Protein AF-A0A5B0P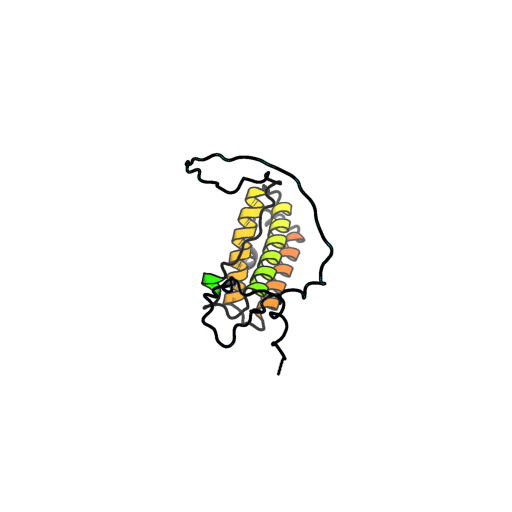151-F1 (afdb_monomer)

Radius of gyration: 30.29 Å; Cα contacts (8 Å, |Δi|>4): 126; chains: 1; bounding box: 80×36×83 Å

Secondary structure (DSSP, 8-state):
----TTSSTTSB-TTEETTEE----TT-SSB-PPPPPPPPPPP------------------------PPP------PPP---HHHHTTT-SS-HHHHHHHHHHHHHHHHHHHHHTT--HHHHHHHHHHHHHHHHHHHHHHS-TTTHHHHHHHHHHHHHHHHH---GGGTT--S-HHHHHHHHHHHHS---

Solvent-accessible surface area (backbone atoms only — not comparable to full-atom values): 12318 Å² total; per-residue (Å²): 137,81,89,78,88,63,81,38,64,82,40,69,32,91,48,52,47,85,97,59,60,76,60,88,56,94,78,54,72,39,27,77,81,73,83,73,83,77,83,81,82,85,88,86,84,89,83,89,83,82,89,79,86,90,81,90,85,89,86,82,91,77,91,79,78,87,77,87,73,83,85,66,82,80,66,81,73,66,70,78,76,62,62,87,79,40,73,85,75,53,78,57,61,66,72,61,50,43,57,51,36,39,53,38,22,55,54,36,30,55,39,29,52,73,50,71,45,55,70,69,59,17,45,53,49,13,42,54,29,23,52,50,47,48,52,49,32,56,71,76,43,46,64,89,46,27,66,58,48,48,51,52,49,49,52,51,51,53,50,55,61,66,54,85,50,77,94,52,55,82,68,81,73,36,73,67,60,50,53,52,53,55,49,62,74,67,54,74,87,125

Mean predicted aligned error: 18.53 Å

pLDDT: mean 73.6, std 20.16, range [30.95, 97.25]

Foldseek 3Di:
DDPPQPPAAPAADPQQDPPDGPDPDPDDSHHNDDPPPDDDDDDDDDDDDDDDDDDDDDDDDDDDDDDDDDDDPPPLDADADDCVVDVPPFQADRVLLRVLLVLQLVLQLLLVVLLVDDSVVSSVLSNVQSVVQSVVLRVVDHRVCSVVSSVVQSVLSVVNSVPPPVVCSPPGHGSVVVVVVVVVVVDDPD

Structure (mmCIF, N/CA/C/O backbone):
data_AF-A0A5B0P151-F1
#
_entry.id   AF-A0A5B0P151-F1
#
loop_
_atom_site.group_PDB
_atom_site.id
_atom_site.type_symbol
_atom_site.label_atom_id
_atom_site.label_alt_id
_atom_site.label_comp_id
_atom_site.label_asym_id
_atom_site.label_entity_id
_atom_site.label_seq_id
_atom_site.pdbx_PDB_ins_code
_atom_site.Cartn_x
_atom_site.Cartn_y
_atom_site.Cartn_z
_atom_site.occupancy
_atom_site.B_iso_or_equiv
_atom_site.auth_seq_id
_atom_site.auth_comp_id
_atom_site.auth_asym_id
_atom_site.auth_atom_id
_atom_site.pdbx_PDB_model_num
ATOM 1 N N . MET A 1 1 ? 6.550 -12.008 -32.823 1.00 45.12 1 MET A N 1
ATOM 2 C CA . MET A 1 1 ? 5.574 -11.210 -33.596 1.00 45.12 1 MET A CA 1
ATOM 3 C C . MET A 1 1 ? 4.183 -11.683 -33.198 1.00 45.12 1 MET A C 1
ATOM 5 O O . MET A 1 1 ? 3.858 -12.828 -33.471 1.00 45.12 1 MET A O 1
ATOM 9 N N . PHE A 1 2 ? 3.416 -10.878 -32.458 1.00 46.53 2 PHE A N 1
ATOM 10 C CA . PHE A 1 2 ? 2.054 -11.243 -32.046 1.00 46.53 2 PHE A CA 1
ATOM 11 C C . PHE A 1 2 ? 1.060 -10.816 -33.139 1.00 46.53 2 PHE A C 1
ATOM 13 O O . PHE A 1 2 ? 1.086 -9.649 -33.527 1.00 46.53 2 PHE A O 1
ATOM 20 N N . PRO A 1 3 ? 0.189 -11.704 -33.647 1.00 49.66 3 PRO A N 1
ATOM 21 C CA . PRO A 1 3 ? -0.815 -11.336 -34.639 1.00 49.66 3 PRO A CA 1
ATOM 22 C C . PRO A 1 3 ? -1.979 -10.603 -33.949 1.00 49.66 3 PRO A C 1
ATOM 24 O O . PRO A 1 3 ? -2.912 -11.220 -33.447 1.00 49.66 3 PRO A O 1
ATOM 27 N N . THR A 1 4 ? -1.933 -9.271 -33.900 1.00 58.78 4 THR A N 1
ATOM 28 C CA . THR A 1 4 ? -2.932 -8.406 -33.232 1.00 58.78 4 THR A CA 1
ATOM 29 C C . THR A 1 4 ? -4.179 -8.086 -34.068 1.00 58.78 4 THR A C 1
ATOM 31 O O . THR A 1 4 ? -5.044 -7.336 -33.628 1.00 58.78 4 THR A O 1
ATOM 34 N N . LEU A 1 5 ? -4.3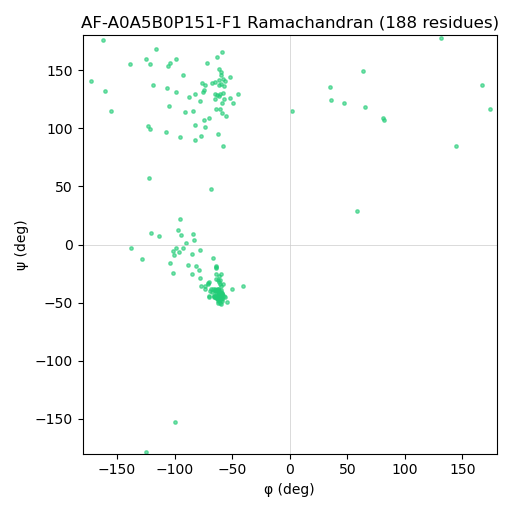34 -8.648 -35.265 1.00 57.94 5 LEU A N 1
ATOM 35 C CA . LEU A 1 5 ? -5.199 -8.044 -36.290 1.00 57.94 5 LEU A CA 1
ATOM 36 C C . LEU A 1 5 ? -6.638 -8.577 -36.381 1.00 57.94 5 LEU A C 1
ATOM 38 O O . LEU A 1 5 ? -7.253 -8.457 -37.438 1.00 57.94 5 LEU A O 1
ATOM 42 N N . LYS A 1 6 ? -7.204 -9.192 -35.331 1.00 58.59 6 LYS A N 1
ATOM 43 C CA . LYS A 1 6 ? -8.596 -9.699 -35.413 1.00 58.59 6 LYS A CA 1
ATOM 44 C C . LYS A 1 6 ? -9.493 -9.467 -34.198 1.00 58.59 6 LYS A C 1
ATOM 46 O O . LYS A 1 6 ? -10.676 -9.786 -34.283 1.00 58.59 6 LYS A O 1
ATOM 51 N N . LEU A 1 7 ? -8.996 -8.889 -33.100 1.00 64.56 7 LEU A N 1
ATOM 52 C CA . LEU A 1 7 ? -9.831 -8.683 -31.906 1.00 64.56 7 LEU A CA 1
ATOM 53 C C . LEU A 1 7 ? -10.904 -7.594 -32.119 1.00 64.56 7 LEU A C 1
ATOM 55 O O . LEU A 1 7 ? -12.009 -7.705 -31.599 1.00 64.56 7 LEU A O 1
ATOM 59 N N . PHE A 1 8 ? -10.600 -6.576 -32.929 1.00 61.06 8 PHE A N 1
ATOM 60 C CA . PHE A 1 8 ? -11.443 -5.387 -33.101 1.00 61.06 8 PHE A CA 1
ATOM 61 C C . PHE A 1 8 ? -12.343 -5.420 -34.352 1.00 61.06 8 PHE A C 1
ATOM 63 O O . PHE A 1 8 ? -13.228 -4.580 -34.490 1.00 61.06 8 PHE A O 1
ATOM 70 N N . ASN A 1 9 ? -12.239 -6.459 -35.192 1.00 63.56 9 ASN A N 1
ATOM 71 C CA . ASN A 1 9 ? -13.086 -6.637 -36.386 1.00 63.56 9 ASN A CA 1
ATOM 72 C C . ASN A 1 9 ? -14.568 -6.905 -36.060 1.00 63.56 9 ASN A C 1
ATOM 74 O O . ASN A 1 9 ? -15.409 -6.897 -36.953 1.00 63.56 9 ASN A O 1
ATOM 78 N N . ARG A 1 10 ? -14.905 -7.180 -34.794 1.00 63.62 10 ARG A N 1
ATOM 79 C CA . ARG A 1 10 ? -16.294 -7.355 -34.335 1.00 63.62 10 ARG A CA 1
ATOM 80 C C . ARG A 1 10 ? -16.899 -6.092 -33.725 1.00 63.62 10 ARG A C 1
ATOM 82 O O . ARG A 1 10 ? -18.079 -6.097 -33.393 1.00 63.62 10 ARG A O 1
ATOM 89 N N . ILE A 1 11 ? -16.106 -5.038 -33.553 1.00 74.00 11 ILE A N 1
ATOM 90 C CA . ILE A 1 11 ? -16.553 -3.787 -32.950 1.00 74.00 11 ILE A CA 1
ATOM 91 C C . ILE A 1 11 ? -16.704 -2.771 -34.077 1.00 74.00 11 ILE A C 1
ATOM 93 O O . ILE A 1 11 ? -15.741 -2.480 -34.786 1.00 74.00 11 ILE A O 1
ATOM 97 N N . ASN A 1 12 ? -17.921 -2.261 -34.264 1.00 76.69 12 ASN A N 1
ATOM 98 C CA . ASN A 1 12 ? -18.193 -1.228 -35.259 1.00 76.69 12 ASN A CA 1
ATOM 99 C C . ASN A 1 12 ? -17.461 0.059 -34.888 1.00 76.69 12 ASN A C 1
ATOM 101 O O . ASN A 1 12 ? -17.410 0.437 -33.716 1.00 76.69 12 ASN A O 1
ATOM 105 N N . CYS A 1 13 ? -16.912 0.736 -35.891 1.00 79.62 13 CYS A N 1
ATOM 106 C CA . CYS A 1 13 ? -16.295 2.034 -35.678 1.00 79.62 13 CYS A CA 1
ATOM 107 C C . CYS A 1 13 ? -17.346 3.047 -35.195 1.00 79.62 13 CYS A C 1
ATOM 109 O O . CYS A 1 13 ? -18.378 3.193 -35.856 1.00 79.62 13 CYS A O 1
ATOM 111 N N . PRO A 1 14 ? -17.102 3.768 -34.085 1.00 77.06 14 PRO A N 1
ATOM 112 C CA . PRO A 1 14 ? -18.046 4.758 -33.561 1.00 77.06 14 PRO A CA 1
ATOM 113 C C . PRO A 1 14 ? -18.311 5.907 -34.547 1.00 77.06 14 PRO A C 1
ATOM 115 O O . PRO A 1 14 ? -19.403 6.477 -34.546 1.00 77.06 14 PRO A O 1
ATOM 118 N N . ASP A 1 15 ? -17.340 6.187 -35.420 1.00 77.88 15 ASP A N 1
ATOM 119 C CA . ASP A 1 15 ? -17.394 7.249 -36.428 1.00 77.88 15 ASP A CA 1
ATOM 120 C C . ASP A 1 15 ? -17.934 6.763 -37.786 1.00 77.88 15 ASP A C 1
ATOM 122 O O . ASP A 1 15 ? -18.106 7.552 -38.715 1.00 77.88 15 ASP A O 1
ATOM 126 N N . ASN A 1 16 ? -18.22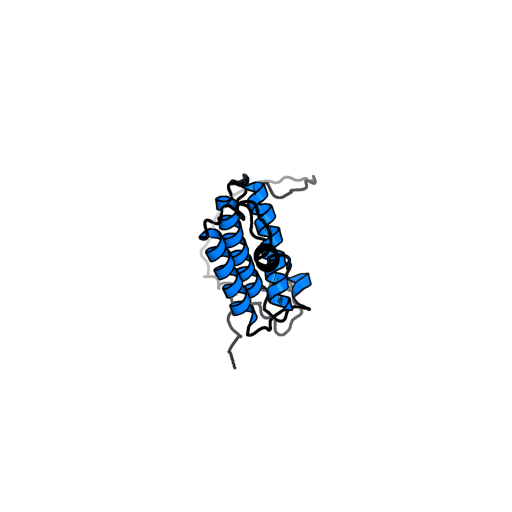4 5.465 -37.924 1.00 77.56 16 ASN A N 1
ATOM 127 C CA . ASN A 1 16 ? -18.862 4.921 -39.117 1.00 77.56 16 ASN A CA 1
ATOM 128 C C . ASN A 1 16 ? -20.377 4.822 -38.907 1.00 77.56 16 ASN A C 1
ATOM 130 O O . ASN A 1 16 ? -20.879 3.812 -38.409 1.00 77.56 16 ASN A O 1
ATOM 134 N N . ARG A 1 17 ? -21.115 5.869 -39.299 1.00 71.44 17 ARG A N 1
ATOM 135 C CA . ARG A 1 17 ? -22.585 5.859 -39.364 1.00 71.44 17 ARG A CA 1
ATOM 136 C C . ARG A 1 17 ? -23.050 5.819 -40.824 1.00 71.44 17 ARG A C 1
ATOM 138 O O . ARG A 1 17 ? -23.140 6.865 -41.461 1.00 71.44 17 ARG A O 1
ATOM 145 N N . PRO A 1 18 ? -23.378 4.642 -41.383 1.00 67.94 18 PRO A N 1
ATOM 146 C CA . PRO A 1 18 ? -23.883 4.557 -42.750 1.00 67.94 18 PRO A CA 1
ATOM 147 C C . PRO A 1 18 ? -25.129 5.443 -42.932 1.00 67.94 18 PRO A C 1
ATOM 149 O O . PRO A 1 18 ? -25.970 5.474 -42.031 1.00 67.94 18 PRO A O 1
ATOM 152 N N . PRO A 1 19 ? -25.291 6.146 -44.069 1.00 60.09 19 PRO A N 1
ATOM 153 C CA . PRO A 1 19 ? -24.514 6.056 -45.311 1.00 60.09 19 PRO A CA 1
ATOM 154 C C . PRO A 1 19 ? -23.288 6.988 -45.391 1.00 60.09 19 PRO A C 1
ATOM 156 O O . PRO A 1 19 ? -22.608 6.985 -46.412 1.00 60.09 19 PRO A O 1
ATOM 159 N N . GLN A 1 20 ? -22.996 7.782 -44.355 1.00 62.53 20 GLN A N 1
ATOM 160 C CA . GLN A 1 20 ? -21.893 8.749 -44.349 1.00 62.53 20 GLN A CA 1
ATOM 161 C C . GLN A 1 20 ? -20.952 8.477 -43.171 1.00 62.53 20 GLN A C 1
ATOM 163 O O . GLN A 1 20 ? -21.234 8.831 -42.029 1.00 62.53 20 GLN A O 1
ATOM 168 N N . SER A 1 21 ? -19.816 7.840 -43.452 1.00 74.19 21 SER A N 1
ATOM 169 C CA . SER A 1 21 ? -18.754 7.666 -42.459 1.00 74.19 21 SER A CA 1
ATOM 170 C C . SER A 1 21 ? -17.994 8.978 -42.267 1.00 74.19 21 SER A C 1
ATOM 172 O O . SER A 1 21 ? -17.568 9.588 -43.246 1.00 74.19 21 SER A O 1
ATOM 174 N N . THR A 1 22 ? -17.787 9.396 -41.017 1.00 80.25 22 THR A N 1
ATOM 175 C CA . THR A 1 22 ? -16.866 10.490 -40.658 1.00 80.25 22 THR A CA 1
ATOM 176 C C . THR A 1 22 ? -15.480 9.958 -40.286 1.00 80.25 22 THR A C 1
ATOM 178 O O . THR A 1 22 ? -14.636 10.700 -39.785 1.00 80.25 22 THR A O 1
ATOM 181 N N . CYS A 1 23 ? -15.231 8.661 -40.495 1.00 79.62 23 CYS A N 1
ATOM 182 C CA . CYS A 1 23 ? -13.941 8.046 -40.231 1.00 79.62 23 CYS A CA 1
ATOM 183 C C . CYS A 1 23 ? -12.989 8.248 -41.420 1.00 79.62 23 CYS A C 1
ATOM 185 O O . CYS A 1 23 ? -13.198 7.680 -42.488 1.00 79.62 23 CYS A O 1
ATOM 187 N N . PHE A 1 24 ? -11.908 9.004 -41.210 1.00 78.81 24 PHE A N 1
ATOM 188 C CA . PHE A 1 24 ? -10.878 9.292 -42.223 1.00 78.81 24 PHE A CA 1
ATOM 189 C C . PHE A 1 24 ? -9.642 8.378 -42.126 1.00 78.81 24 PHE A C 1
ATOM 191 O O . PHE A 1 24 ? -8.594 8.683 -42.687 1.00 78.81 24 PHE A O 1
ATOM 198 N N . ARG A 1 25 ? -9.711 7.285 -41.353 1.00 78.19 25 ARG A N 1
ATOM 199 C CA . ARG A 1 25 ? -8.575 6.371 -41.155 1.00 78.19 25 ARG A CA 1
ATOM 200 C C . ARG A 1 25 ? -8.592 5.243 -42.185 1.00 78.19 25 ARG A C 1
ATOM 202 O O . ARG A 1 25 ? -9.433 4.353 -42.083 1.00 78.19 25 ARG A O 1
ATOM 209 N N . ASP A 1 26 ? -7.596 5.224 -43.071 1.00 67.69 26 ASP A N 1
ATOM 210 C CA . ASP A 1 26 ? -7.433 4.198 -44.118 1.00 67.69 26 ASP A CA 1
ATOM 211 C C . ASP A 1 26 ? -7.265 2.770 -43.562 1.00 67.69 26 ASP A C 1
ATOM 213 O O . ASP A 1 26 ? -7.711 1.804 -44.169 1.00 67.69 26 ASP A O 1
ATOM 217 N N . ASN A 1 27 ? -6.675 2.635 -42.367 1.00 70.62 27 ASN A N 1
ATOM 218 C CA . ASN A 1 27 ? -6.515 1.369 -41.637 1.00 70.62 27 ASN A CA 1
ATOM 219 C C . ASN A 1 27 ? -7.168 1.455 -40.253 1.00 70.62 27 ASN A C 1
ATOM 221 O O . ASN A 1 27 ? -6.510 1.318 -39.217 1.00 70.62 27 ASN A O 1
ATOM 225 N N . CYS A 1 28 ? -8.463 1.770 -40.217 1.00 74.06 28 CYS A N 1
ATOM 226 C CA . CYS A 1 28 ? -9.205 1.800 -38.963 1.00 74.06 28 CYS A CA 1
ATOM 227 C C . CYS A 1 28 ? -9.142 0.430 -38.266 1.00 74.06 28 CYS A C 1
ATOM 229 O O . CYS A 1 28 ? -9.421 -0.603 -38.865 1.00 74.06 28 CYS A O 1
ATOM 231 N N . LEU A 1 29 ? -8.790 0.433 -36.977 1.00 78.44 29 LEU A N 1
ATOM 232 C CA . LEU A 1 29 ? -8.779 -0.770 -36.135 1.00 78.44 29 LEU A CA 1
ATOM 233 C C . LEU A 1 29 ? -10.183 -1.366 -35.944 1.00 78.44 29 LEU A C 1
ATOM 235 O O . LEU A 1 29 ? -10.298 -2.517 -35.538 1.00 78.44 29 LEU A O 1
ATOM 239 N N . PHE A 1 30 ? -11.233 -0.585 -36.203 1.00 76.12 30 PHE A N 1
ATOM 240 C CA . PHE A 1 30 ? -12.627 -0.965 -36.019 1.00 76.12 30 PHE A CA 1
ATOM 241 C C . PHE A 1 30 ? -13.304 -1.293 -37.347 1.00 76.12 30 PHE A C 1
ATOM 243 O O . PHE A 1 30 ? -12.903 -0.820 -38.409 1.00 76.12 30 PHE A O 1
ATOM 250 N N . ASN A 1 31 ? -14.367 -2.090 -37.276 1.00 74.44 31 ASN A N 1
ATOM 251 C CA . ASN A 1 31 ? -15.046 -2.578 -38.462 1.00 74.44 31 ASN A CA 1
ATOM 252 C C . ASN A 1 31 ? -15.884 -1.488 -39.151 1.00 74.44 31 ASN A C 1
ATOM 254 O O . ASN A 1 31 ? -16.620 -0.745 -38.491 1.00 74.44 31 ASN A O 1
ATOM 258 N N . HIS A 1 32 ? -15.809 -1.448 -40.484 1.00 74.50 32 HIS A N 1
ATOM 259 C CA . HIS A 1 32 ? -16.598 -0.568 -41.346 1.00 74.50 32 HIS A CA 1
ATOM 260 C C . HIS A 1 32 ? -17.606 -1.303 -42.251 1.00 74.50 32 HIS A C 1
ATOM 262 O O . HIS A 1 32 ? -18.234 -0.664 -43.093 1.00 74.50 32 HIS A O 1
ATOM 268 N N . SER A 1 33 ? -17.793 -2.620 -42.095 1.00 66.19 33 SER A N 1
ATOM 269 C CA . SER A 1 33 ? -18.719 -3.394 -42.934 1.00 66.19 33 SER A CA 1
ATOM 270 C C . SER A 1 33 ? -20.159 -2.876 -42.842 1.00 66.19 33 SER A C 1
ATOM 272 O O . SER A 1 33 ? -20.762 -2.887 -41.769 1.00 66.19 33 SER A O 1
ATOM 274 N N . GLN A 1 34 ? -20.744 -2.480 -43.975 1.00 60.88 34 GLN A N 1
ATOM 275 C CA . GLN A 1 34 ? -22.199 -2.400 -44.086 1.00 60.88 34 GLN A CA 1
ATOM 276 C C . GLN A 1 34 ? -22.781 -3.823 -44.033 1.00 60.88 34 GLN A C 1
ATOM 278 O O . GLN A 1 34 ? -22.221 -4.726 -44.657 1.00 60.88 34 GLN A O 1
ATOM 283 N N . PRO A 1 35 ? -23.898 -4.059 -43.324 1.00 52.25 35 PRO A N 1
ATOM 284 C CA . PRO A 1 35 ? -24.692 -5.253 -43.565 1.00 52.25 35 PRO A CA 1
ATOM 285 C C . PRO A 1 35 ? -25.243 -5.168 -44.992 1.00 52.25 35 PRO A C 1
ATOM 287 O O . PRO A 1 35 ? -25.981 -4.237 -45.317 1.00 52.25 35 PRO A O 1
ATOM 290 N N . GLU A 1 36 ? -24.847 -6.104 -45.853 1.00 47.88 36 GLU A N 1
ATOM 291 C CA . GLU A 1 36 ? -25.350 -6.158 -47.223 1.00 47.88 36 GLU A CA 1
ATOM 292 C C . GLU A 1 36 ? -26.883 -6.289 -47.238 1.00 47.88 36 GLU A C 1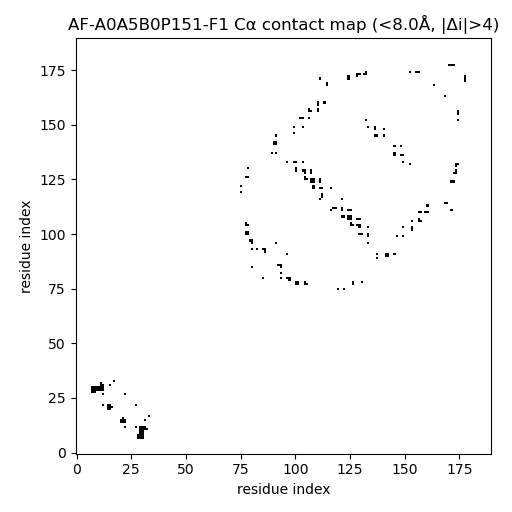
ATOM 294 O O . GLU A 1 36 ? -27.456 -6.984 -46.386 1.00 47.88 36 GLU A O 1
ATOM 299 N N . PRO A 1 37 ? -27.575 -5.634 -48.188 1.00 47.19 37 PRO A N 1
ATOM 300 C CA . PRO A 1 37 ? -29.006 -5.809 -48.353 1.00 47.19 37 PRO A CA 1
ATOM 301 C C . PRO A 1 37 ? -29.297 -7.276 -48.682 1.00 47.19 37 PRO A C 1
ATOM 303 O O . PRO A 1 37 ? -28.874 -7.818 -49.701 1.00 47.19 37 PRO A O 1
ATOM 306 N N . LYS A 1 38 ? -30.021 -7.923 -47.769 1.00 45.50 38 LYS A N 1
ATOM 307 C CA . LYS A 1 38 ? -30.513 -9.295 -47.890 1.00 45.50 38 LYS A CA 1
ATOM 308 C C . LYS A 1 38 ? -31.261 -9.453 -49.228 1.00 45.50 38 LYS A C 1
ATOM 310 O O . LYS A 1 38 ? -32.184 -8.674 -49.465 1.00 45.50 38 LYS A O 1
ATOM 315 N N . PRO A 1 39 ? -30.916 -10.430 -50.087 1.00 40.72 39 PRO A N 1
ATOM 316 C CA . PRO A 1 39 ? -31.609 -10.617 -51.355 1.00 40.72 39 PRO A CA 1
ATOM 317 C C . PRO A 1 39 ? -33.066 -11.023 -51.107 1.00 40.72 39 PRO A C 1
ATOM 319 O O . PRO A 1 39 ? -33.358 -11.981 -50.387 1.00 40.72 39 PRO A O 1
ATOM 322 N N . GLU A 1 40 ? -33.974 -10.246 -51.690 1.00 56.62 40 GLU A N 1
ATOM 323 C CA . GLU A 1 40 ? -35.419 -10.457 -51.675 1.00 56.62 40 GLU A CA 1
ATOM 324 C C . GLU A 1 40 ? -35.810 -11.792 -52.339 1.00 56.62 40 GLU A C 1
ATOM 326 O O . GLU A 1 40 ? -35.340 -12.099 -53.440 1.00 56.62 40 GLU A O 1
ATOM 331 N N . PRO A 1 41 ? -36.744 -12.564 -51.756 1.00 41.59 41 PRO A N 1
ATOM 332 C CA . PRO A 1 41 ? -37.513 -13.547 -52.502 1.00 41.59 41 PRO A CA 1
ATOM 333 C C . PRO A 1 41 ? -38.697 -12.876 -53.228 1.00 41.59 41 PRO A C 1
ATOM 335 O O . PRO A 1 41 ? -39.484 -12.136 -52.642 1.00 41.59 41 PRO A O 1
ATOM 338 N N . LYS A 1 42 ? -38.803 -13.172 -54.529 1.00 38.94 42 LYS A N 1
ATOM 339 C CA . LYS A 1 42 ? -39.833 -12.745 -55.501 1.00 38.94 42 LYS A CA 1
ATOM 340 C C . LYS A 1 42 ? -41.289 -13.144 -55.121 1.00 38.94 42 LYS A C 1
ATOM 342 O O . LYS A 1 42 ? -41.490 -13.981 -54.245 1.00 38.94 42 LYS A O 1
ATOM 347 N N . PRO A 1 43 ? -42.315 -12.557 -55.784 1.00 47.47 43 PRO A N 1
ATOM 348 C CA . PRO A 1 43 ? -43.518 -12.010 -55.147 1.00 47.47 43 PRO A CA 1
ATOM 349 C C . PRO A 1 43 ? -44.751 -12.930 -55.175 1.00 47.47 43 PRO A C 1
ATOM 351 O O . PRO A 1 43 ? -44.894 -13.776 -56.057 1.00 47.47 43 PRO A O 1
ATOM 354 N N . LYS A 1 44 ? -45.712 -12.667 -54.274 1.00 34.88 44 LYS A N 1
ATOM 355 C CA . LYS A 1 44 ? -47.130 -13.055 -54.412 1.00 34.88 44 LYS A CA 1
ATOM 356 C C . LYS A 1 44 ? -48.071 -11.926 -53.940 1.00 34.88 44 LYS A C 1
ATOM 358 O O . LYS A 1 44 ? -47.633 -11.060 -53.187 1.00 34.88 44 LYS A O 1
ATOM 363 N N . PRO A 1 45 ? -49.320 -11.877 -54.444 1.00 39.94 45 PRO A N 1
ATOM 364 C CA . PRO A 1 45 ? -50.024 -10.622 -54.699 1.00 39.94 45 PRO A CA 1
ATOM 365 C C . PRO A 1 45 ? -51.146 -10.280 -53.698 1.00 39.94 45 PRO A C 1
ATOM 367 O O . PRO A 1 45 ? -51.819 -11.171 -53.199 1.00 39.94 45 PRO A O 1
ATOM 370 N N . ARG A 1 46 ? -51.400 -8.961 -53.581 1.00 37.25 46 ARG A N 1
ATOM 371 C CA . ARG A 1 46 ? -52.692 -8.274 -53.328 1.00 37.25 46 ARG A CA 1
ATOM 372 C C . ARG A 1 46 ? -53.393 -8.508 -51.970 1.00 37.25 46 ARG A C 1
ATOM 374 O O . ARG A 1 46 ? -53.892 -9.585 -51.707 1.00 37.25 46 ARG A O 1
ATOM 381 N N . GLU A 1 47 ? -53.586 -7.442 -51.185 1.00 35.22 47 GLU A N 1
ATOM 382 C CA . GLU A 1 47 ? -54.869 -6.719 -51.021 1.00 35.22 47 GLU A CA 1
ATOM 383 C C . GLU A 1 47 ? -54.866 -5.747 -49.814 1.00 35.22 47 GLU A C 1
ATOM 385 O O . GLU A 1 47 ? -54.383 -6.063 -48.738 1.00 35.22 47 GLU A O 1
ATOM 390 N N . LYS A 1 48 ? -55.426 -4.552 -50.075 1.00 32.28 48 LYS A N 1
ATOM 391 C CA . LYS A 1 48 ? -56.259 -3.647 -49.247 1.00 32.28 48 LYS A CA 1
ATOM 392 C C . LYS A 1 48 ? -56.040 -3.506 -47.727 1.00 32.28 48 LYS A C 1
ATOM 394 O O . LYS A 1 48 ? -56.138 -4.461 -46.972 1.00 32.28 48 LYS A O 1
ATOM 399 N N . GLY A 1 49 ? -56.059 -2.241 -47.287 1.00 30.95 49 GLY A N 1
ATOM 400 C CA . GLY A 1 49 ? -56.533 -1.838 -45.951 1.00 30.95 49 GLY A CA 1
ATOM 401 C C . GLY A 1 49 ? -55.743 -0.664 -45.356 1.00 30.95 49 GLY A C 1
ATOM 402 O O . GLY A 1 49 ? -54.697 -0.888 -44.775 1.00 30.95 49 GLY A O 1
ATOM 403 N N . THR A 1 50 ? -56.056 0.601 -45.659 1.00 32.16 50 THR A N 1
ATOM 404 C CA . THR A 1 50 ? -56.968 1.490 -44.894 1.00 32.16 50 THR A CA 1
ATOM 405 C C . THR A 1 50 ? -56.328 2.169 -43.664 1.00 32.16 50 THR A C 1
ATOM 407 O O . THR A 1 50 ? -56.187 1.535 -42.632 1.00 32.16 50 THR A O 1
ATOM 410 N N . GLN A 1 51 ? -56.115 3.497 -43.791 1.00 37.56 51 GLN A N 1
ATOM 411 C CA . GLN A 1 51 ? -56.195 4.576 -42.765 1.00 37.56 51 GLN A CA 1
ATOM 412 C C . GLN A 1 51 ? -55.184 4.519 -41.580 1.00 37.56 51 GLN A C 1
ATOM 414 O O . GLN A 1 51 ? -54.762 3.460 -41.165 1.00 37.56 51 GLN A O 1
ATOM 419 N N . LYS A 1 52 ? -54.712 5.605 -40.944 1.00 33.22 52 LYS A N 1
ATOM 420 C CA . LYS A 1 52 ? -55.351 6.885 -40.598 1.00 33.22 52 LYS A CA 1
ATOM 421 C C . LYS A 1 52 ? -54.298 7.877 -40.027 1.00 33.22 52 LYS A C 1
ATOM 423 O O . LYS A 1 52 ? -53.436 7.458 -39.272 1.00 33.22 52 LYS A O 1
ATOM 428 N N . GLN A 1 53 ? -54.427 9.158 -40.410 1.00 36.69 53 GLN A N 1
ATOM 429 C CA . GLN A 1 53 ? -54.200 10.449 -39.695 1.00 36.69 53 GLN A CA 1
ATOM 430 C C . GLN A 1 53 ? -53.039 10.589 -38.668 1.00 36.69 53 GLN A C 1
ATOM 432 O O . GLN A 1 53 ? -52.950 9.807 -37.738 1.00 36.69 53 GLN A O 1
ATOM 437 N N . LYS A 1 54 ? -52.081 11.536 -38.751 1.00 38.06 54 LYS A N 1
ATOM 438 C CA . LYS A 1 54 ? -52.080 13.026 -38.874 1.00 38.06 54 LYS A CA 1
ATOM 439 C C . LYS A 1 54 ? -52.265 13.779 -37.536 1.00 38.06 54 LYS A C 1
ATOM 441 O O . LYS A 1 54 ? -53.395 13.882 -37.087 1.00 38.06 54 LYS A O 1
ATOM 446 N N . GLN A 1 55 ? -51.186 14.402 -37.023 1.00 37.59 55 GLN A N 1
ATOM 447 C CA . GLN A 1 55 ? -51.081 15.707 -36.296 1.00 37.59 55 GLN A CA 1
ATOM 448 C C . GLN A 1 55 ? -49.612 15.861 -35.797 1.00 37.59 55 GLN A C 1
ATOM 450 O O . GLN A 1 55 ? -49.106 14.919 -35.206 1.00 37.59 55 GLN A O 1
ATOM 455 N N . ARG A 1 56 ? -48.754 16.834 -36.187 1.00 39.78 56 ARG A N 1
ATOM 456 C CA . ARG A 1 56 ? -48.682 18.313 -35.954 1.00 39.78 56 ARG A CA 1
ATOM 457 C C . ARG A 1 56 ? -48.893 18.655 -34.461 1.00 39.78 56 ARG A C 1
ATOM 459 O O . ARG A 1 56 ? -49.953 18.306 -33.973 1.00 39.78 56 ARG A O 1
ATOM 466 N N . VAL A 1 57 ? -48.033 19.321 -33.668 1.00 37.84 57 VAL A N 1
ATOM 467 C CA . VAL A 1 57 ? -46.954 20.346 -33.811 1.00 37.84 57 VAL A CA 1
ATOM 468 C C . VAL A 1 57 ? -46.062 20.320 -32.503 1.00 37.84 57 VAL A C 1
ATOM 470 O O . VAL A 1 57 ? -46.404 19.555 -31.606 1.00 37.84 57 VAL A O 1
ATOM 473 N N . PRO A 1 58 ? -44.947 21.092 -32.364 1.00 53.56 58 PRO A N 1
ATOM 474 C CA . PRO A 1 58 ? -43.887 21.003 -31.317 1.00 53.56 58 PRO A CA 1
ATOM 475 C C . PRO A 1 58 ? -44.088 22.065 -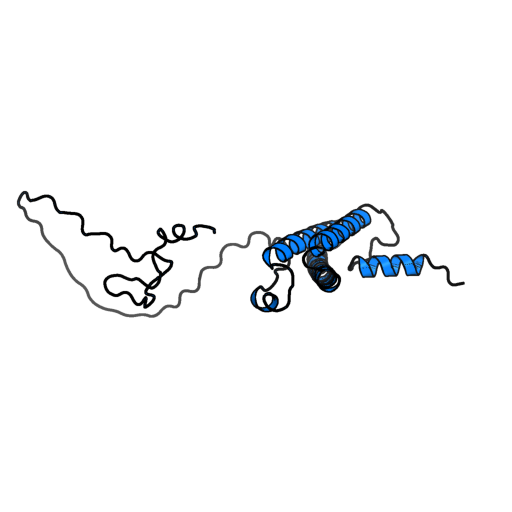30.190 1.00 53.56 58 PRO A C 1
ATOM 477 O O . PRO A 1 58 ? -45.203 22.576 -30.110 1.00 53.56 58 PRO A O 1
ATOM 480 N N . PRO A 1 59 ? -43.079 22.582 -29.432 1.00 56.78 59 PRO A N 1
ATOM 481 C CA . PRO A 1 59 ? -41.791 22.084 -28.886 1.00 56.78 59 PRO A CA 1
ATOM 482 C C . PRO A 1 59 ? -41.701 22.257 -27.339 1.00 56.78 59 PRO A C 1
ATOM 484 O O . PRO A 1 59 ? -42.331 23.159 -26.796 1.00 56.78 59 PRO A O 1
ATOM 487 N N . THR A 1 60 ? -40.845 21.533 -26.599 1.00 32.47 60 THR A N 1
ATOM 488 C CA . THR A 1 60 ? -40.309 22.062 -25.315 1.00 32.47 60 THR A CA 1
ATOM 489 C C . THR A 1 60 ? -39.036 21.344 -24.868 1.00 32.47 60 THR A C 1
ATOM 491 O O . THR A 1 60 ? -38.958 20.119 -24.872 1.00 32.47 60 THR A O 1
ATOM 494 N N . ALA A 1 61 ? -38.032 22.134 -24.489 1.00 47.53 61 ALA A N 1
ATOM 495 C CA . ALA A 1 61 ? -36.800 21.696 -23.852 1.00 47.53 61 ALA A CA 1
ATOM 496 C C . ALA A 1 61 ? -37.080 21.017 -22.506 1.00 47.53 61 ALA A C 1
ATOM 498 O O . ALA A 1 61 ? -37.906 21.510 -21.746 1.00 47.53 61 ALA A O 1
ATOM 499 N N . THR A 1 62 ? -36.349 19.953 -22.168 1.00 38.00 62 THR A N 1
ATOM 500 C CA . THR A 1 62 ? -36.103 19.557 -20.772 1.00 38.00 62 THR A CA 1
ATOM 501 C C . THR A 1 62 ? -34.815 18.741 -20.691 1.00 38.00 62 THR A C 1
ATOM 503 O O . THR A 1 62 ? -34.692 17.648 -21.240 1.00 38.00 62 THR A O 1
ATOM 506 N N . SER A 1 63 ? -33.849 19.343 -20.000 1.00 47.53 63 SER A N 1
ATOM 507 C CA . SER A 1 63 ? -32.653 18.731 -19.431 1.00 47.53 63 SER A CA 1
ATOM 508 C C . SER A 1 63 ? -32.993 17.419 -18.721 1.00 47.53 63 SER A C 1
ATOM 510 O O . SER A 1 63 ? -33.902 17.383 -17.897 1.00 47.53 63 SER A O 1
ATOM 512 N N . SER A 1 64 ? -32.268 16.344 -19.022 1.00 39.97 64 SER A N 1
ATOM 513 C CA . SER A 1 64 ? -32.339 15.094 -18.262 1.00 39.97 64 SER A CA 1
ATOM 514 C C . SER A 1 64 ? -30.950 14.763 -17.732 1.00 39.97 64 SER A C 1
ATOM 516 O O . SER A 1 64 ? -30.094 14.253 -18.453 1.00 39.97 64 SER A O 1
ATOM 518 N N . GLN A 1 65 ? -30.736 15.093 -16.458 1.00 52.53 65 GLN A N 1
ATOM 519 C CA . GLN A 1 65 ? -29.683 14.511 -15.629 1.00 52.53 65 GLN A CA 1
ATOM 520 C C . GLN A 1 65 ? -29.877 12.987 -15.525 1.00 52.53 65 GLN A C 1
ATOM 522 O O . GLN A 1 65 ? -31.021 12.521 -15.469 1.00 52.53 65 GLN A O 1
ATOM 527 N N . PRO A 1 66 ? -28.803 12.192 -15.399 1.00 47.84 66 PRO A N 1
ATOM 528 C CA . PRO A 1 66 ? -28.926 10.801 -14.998 1.00 47.84 66 PRO A CA 1
ATOM 529 C C . PRO A 1 66 ? -29.229 10.703 -13.497 1.00 47.84 66 PRO A C 1
ATOM 531 O O . PRO A 1 66 ? -28.394 10.985 -12.642 1.00 47.84 66 PRO A O 1
ATOM 534 N N . LYS A 1 67 ? -30.484 10.338 -13.234 1.00 43.53 67 LYS A N 1
ATOM 535 C CA . LYS A 1 67 ? -31.022 9.491 -12.161 1.00 43.53 67 LYS A CA 1
ATOM 536 C C . LYS A 1 67 ? -29.997 8.956 -11.142 1.00 43.53 67 LYS A C 1
ATOM 538 O O . LYS A 1 67 ? -29.166 8.115 -11.471 1.00 43.53 67 LYS A O 1
ATOM 543 N N . ALA A 1 68 ? -30.143 9.404 -9.895 1.00 47.31 68 ALA A N 1
ATOM 544 C CA . ALA A 1 68 ? -29.507 8.816 -8.722 1.00 47.31 68 ALA A CA 1
ATOM 545 C C . ALA A 1 68 ? -30.036 7.391 -8.480 1.00 47.31 68 ALA A C 1
ATOM 547 O O . ALA A 1 68 ? -31.249 7.162 -8.460 1.00 47.31 68 ALA A O 1
ATOM 548 N N . GLU A 1 69 ? -29.110 6.453 -8.312 1.00 53.97 69 GLU A N 1
ATOM 549 C CA . GLU A 1 69 ? -29.363 5.070 -7.911 1.00 53.97 69 GLU A CA 1
ATOM 550 C C . GLU A 1 69 ? -29.247 4.958 -6.373 1.00 53.97 69 GLU A C 1
ATOM 552 O O . GLU A 1 69 ? -28.464 5.706 -5.779 1.00 53.97 69 GLU A O 1
ATOM 557 N N . PRO A 1 70 ? -30.041 4.100 -5.701 1.00 50.59 70 PRO A N 1
ATOM 558 C CA . PRO A 1 70 ? -30.086 4.024 -4.242 1.00 50.59 70 PRO A CA 1
ATOM 559 C C . PRO A 1 70 ? -28.730 3.664 -3.630 1.00 50.59 70 PRO A C 1
ATOM 561 O O . PRO A 1 70 ? -28.095 2.687 -4.015 1.00 50.59 70 PRO A O 1
ATOM 564 N N . SER A 1 71 ? -28.314 4.457 -2.646 1.00 46.41 71 SER A N 1
ATOM 565 C CA . SER A 1 71 ? -27.091 4.293 -1.865 1.00 46.41 71 SER A CA 1
ATOM 566 C C . SER A 1 71 ? -27.100 2.980 -1.077 1.00 46.41 71 SER A C 1
ATOM 568 O O . SER A 1 71 ? -27.632 2.905 0.031 1.00 46.41 71 SER A O 1
ATOM 570 N N . GLU A 1 72 ? -26.484 1.953 -1.662 1.00 51.84 72 GLU A N 1
ATOM 571 C CA . GLU A 1 72 ? -25.876 0.831 -0.943 1.00 51.84 72 GLU A CA 1
ATOM 572 C C . GLU A 1 72 ? -24.917 1.400 0.128 1.00 51.84 72 GLU A C 1
ATOM 574 O O . GLU A 1 72 ? -24.309 2.449 -0.124 1.00 51.84 72 GLU A O 1
ATOM 579 N N . PRO A 1 73 ? -24.791 0.787 1.327 1.00 47.88 73 PRO A N 1
ATOM 580 C CA . PRO A 1 73 ? -23.930 1.309 2.384 1.00 47.88 73 PRO A CA 1
ATOM 581 C C . PRO A 1 73 ? -22.555 1.612 1.803 1.00 47.88 73 PRO A C 1
ATOM 583 O O . PRO A 1 73 ? -21.944 0.723 1.207 1.00 47.88 73 PRO A O 1
ATOM 586 N N . LEU A 1 74 ? -22.126 2.873 1.916 1.00 51.59 74 LEU A N 1
ATOM 587 C CA . LEU A 1 74 ? -20.860 3.386 1.402 1.00 51.59 74 LEU A CA 1
ATOM 588 C C . LEU A 1 74 ? -19.722 2.574 2.019 1.00 51.59 74 LEU A C 1
ATOM 590 O O . LEU A 1 74 ? -19.149 2.957 3.034 1.00 51.59 74 LEU A O 1
ATOM 594 N N . LYS A 1 75 ? -19.403 1.425 1.418 1.00 59.12 75 LYS A N 1
ATOM 595 C CA . LYS A 1 75 ? -18.193 0.686 1.740 1.00 59.12 75 LYS A CA 1
ATOM 596 C C . LYS A 1 75 ? -17.054 1.664 1.498 1.00 59.12 75 LYS A C 1
ATOM 598 O O . LYS A 1 75 ? -16.988 2.224 0.396 1.00 59.12 75 LYS A O 1
ATOM 603 N N . PRO A 1 76 ? -16.192 1.905 2.492 1.00 63.22 76 PRO A N 1
ATOM 604 C CA . PRO A 1 76 ? -15.104 2.841 2.323 1.00 63.22 76 PRO A CA 1
ATOM 605 C C . PRO A 1 76 ? -14.243 2.365 1.148 1.00 63.22 76 PRO A C 1
ATOM 607 O O . PRO A 1 76 ? -13.700 1.259 1.147 1.00 63.22 76 PRO A O 1
ATOM 610 N N . GLN A 1 77 ? -14.243 3.156 0.072 1.00 70.38 77 GLN A N 1
ATOM 611 C CA . GLN A 1 77 ? -13.594 2.758 -1.169 1.00 70.38 77 GLN A CA 1
ATOM 612 C C . GLN A 1 77 ? -12.077 2.916 -1.034 1.00 70.38 77 GLN A C 1
ATOM 614 O O . GLN A 1 77 ? -11.608 3.928 -0.499 1.00 70.38 77 GLN A O 1
ATOM 619 N N . PRO A 1 78 ? -11.298 1.956 -1.557 1.00 74.38 78 PRO A N 1
ATOM 620 C CA . PRO A 1 78 ? -9.853 2.070 -1.585 1.00 74.38 78 PRO A CA 1
ATOM 621 C C . PRO A 1 78 ? -9.414 3.285 -2.418 1.00 74.38 78 PRO A C 1
ATOM 623 O O . PRO A 1 78 ? -10.094 3.672 -3.378 1.00 74.38 78 PRO A O 1
ATOM 626 N N . PRO A 1 79 ? -8.259 3.888 -2.091 1.00 80.69 79 PRO A N 1
ATOM 627 C CA . PRO A 1 79 ? -7.710 4.979 -2.878 1.00 80.69 79 PRO A CA 1
ATOM 628 C C . PRO A 1 79 ? -7.436 4.543 -4.322 1.00 80.69 79 PRO A C 1
ATOM 630 O O . PRO A 1 79 ? -6.913 3.456 -4.584 1.00 80.69 79 PRO A O 1
ATOM 633 N N . ARG A 1 80 ? -7.771 5.422 -5.273 1.00 85.06 80 ARG A N 1
ATOM 634 C CA . ARG A 1 80 ? -7.483 5.228 -6.698 1.00 85.06 80 ARG A CA 1
ATOM 635 C C . ARG A 1 80 ? -6.357 6.131 -7.167 1.00 85.06 80 ARG A C 1
ATOM 637 O O . ARG A 1 80 ? -6.346 7.329 -6.891 1.00 85.06 80 ARG A O 1
ATOM 644 N N . ILE A 1 81 ? -5.441 5.549 -7.926 1.00 81.44 81 ILE A N 1
ATOM 645 C CA . ILE A 1 81 ? -4.355 6.262 -8.587 1.00 81.44 81 ILE A CA 1
ATOM 646 C C . ILE A 1 81 ? -4.919 6.947 -9.834 1.00 81.44 81 ILE A C 1
ATOM 648 O O . ILE A 1 81 ? -5.468 6.293 -10.722 1.00 81.44 81 ILE A O 1
ATOM 652 N N . ASP A 1 82 ? -4.756 8.266 -9.924 1.00 76.69 82 ASP A N 1
ATOM 653 C CA . ASP A 1 82 ? -5.080 9.013 -11.139 1.00 76.69 82 ASP A CA 1
ATOM 654 C C . ASP A 1 82 ? -4.068 8.661 -12.242 1.00 76.69 82 ASP A C 1
ATOM 656 O O . ASP A 1 82 ? -2.888 9.029 -12.190 1.00 76.69 82 ASP A O 1
ATOM 660 N N . ILE A 1 83 ? -4.536 7.916 -13.244 1.00 68.19 83 ILE A N 1
ATOM 661 C CA . ILE A 1 83 ? -3.726 7.413 -14.361 1.00 68.19 83 ILE A CA 1
ATOM 662 C C . ILE A 1 83 ? -3.118 8.578 -15.157 1.00 68.19 83 ILE A C 1
ATOM 664 O O . ILE A 1 83 ? -1.973 8.482 -15.603 1.00 68.19 83 ILE A O 1
ATOM 668 N N . SER A 1 84 ? -3.838 9.699 -15.262 1.00 60.22 84 SER A N 1
ATOM 669 C CA . SER A 1 84 ? -3.455 10.871 -16.061 1.00 60.22 84 SER A CA 1
ATOM 670 C C . SER A 1 84 ? -2.183 11.532 -15.529 1.00 60.22 84 SER A C 1
ATOM 672 O O . SER A 1 84 ? -1.313 11.924 -16.300 1.00 60.22 84 SER A O 1
ATOM 674 N N . LYS A 1 85 ? -2.038 11.603 -14.200 1.00 63.94 85 LYS A N 1
ATOM 675 C CA . LYS A 1 85 ? -0.859 12.182 -13.528 1.00 63.94 85 LYS A CA 1
ATOM 676 C C . LYS A 1 85 ? 0.320 11.214 -13.438 1.00 63.94 85 LYS A C 1
ATOM 678 O O . LYS A 1 85 ? 1.451 11.624 -13.205 1.00 63.94 85 LYS A O 1
ATOM 683 N N . THR A 1 86 ? 0.052 9.921 -13.594 1.00 61.09 86 THR A N 1
ATOM 684 C CA . THR A 1 86 ? 0.982 8.858 -13.204 1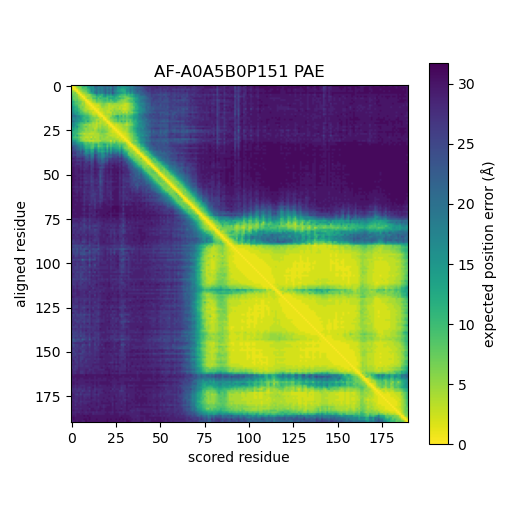.00 61.09 86 THR A CA 1
ATOM 685 C C . THR A 1 86 ? 1.759 8.259 -14.380 1.00 61.09 86 THR A C 1
ATOM 687 O O . THR A 1 86 ? 2.859 7.735 -14.189 1.00 61.09 86 THR A O 1
ATOM 690 N N . MET A 1 87 ? 1.215 8.356 -15.596 1.00 57.78 87 MET A N 1
ATOM 691 C CA . MET A 1 87 ? 1.789 7.776 -16.820 1.00 57.78 87 MET A CA 1
ATOM 692 C C . MET A 1 87 ? 3.190 8.296 -17.178 1.00 57.78 87 MET A C 1
ATOM 694 O O . MET A 1 87 ? 3.942 7.580 -17.828 1.00 57.78 87 MET A O 1
ATOM 698 N N . THR A 1 88 ? 3.568 9.500 -16.747 1.00 57.09 88 THR A N 1
ATOM 699 C CA . THR A 1 88 ? 4.831 10.142 -17.154 1.00 57.09 88 THR A CA 1
ATOM 700 C C . THR A 1 88 ? 5.966 10.045 -16.132 1.00 57.09 88 THR A C 1
ATOM 702 O O . THR A 1 88 ? 7.094 10.384 -16.469 1.00 57.09 88 THR A O 1
ATOM 705 N N . SER A 1 89 ? 5.709 9.577 -14.904 1.00 67.06 89 SER A N 1
ATOM 706 C CA . SER A 1 89 ? 6.692 9.638 -13.799 1.00 67.06 89 SER A CA 1
ATOM 707 C C . SER A 1 89 ? 6.937 8.296 -13.091 1.00 67.06 89 SER A C 1
ATOM 709 O O . SER A 1 89 ? 7.899 8.136 -12.342 1.00 67.06 89 SER A O 1
ATOM 711 N N . SER A 1 90 ? 6.098 7.284 -13.329 1.00 81.69 90 SER A N 1
ATOM 712 C CA . SER A 1 90 ? 6.216 5.998 -12.638 1.00 81.69 90 SER A CA 1
ATOM 713 C C . SER A 1 90 ? 6.933 4.944 -13.473 1.00 81.69 90 SER A C 1
ATOM 715 O O . SER A 1 90 ? 6.556 4.667 -14.607 1.00 81.69 90 SER A O 1
ATOM 717 N N . HIS A 1 91 ? 7.914 4.273 -12.871 1.00 89.62 91 HIS A N 1
ATOM 718 C CA . HIS A 1 91 ? 8.579 3.118 -13.476 1.00 89.62 91 HIS A CA 1
ATOM 719 C C . HIS A 1 91 ? 7.749 1.821 -13.386 1.00 89.62 91 HIS A C 1
ATOM 721 O O . HIS A 1 91 ? 8.155 0.798 -13.933 1.00 89.62 91 HIS A O 1
ATOM 727 N N . THR A 1 92 ? 6.595 1.837 -12.708 1.00 90.75 92 THR A N 1
ATOM 728 C CA . THR A 1 92 ? 5.698 0.680 -12.573 1.00 90.75 92 THR A CA 1
ATOM 729 C C . THR A 1 92 ? 4.335 0.986 -13.189 1.00 90.75 92 THR A C 1
ATOM 731 O O . THR A 1 92 ? 3.765 2.053 -12.974 1.00 90.75 92 THR A O 1
ATOM 734 N N . PHE A 1 93 ? 3.774 0.021 -13.923 1.00 90.12 93 PHE A N 1
ATOM 735 C CA . PHE A 1 93 ? 2.469 0.159 -14.571 1.00 90.12 93 PHE A CA 1
ATOM 736 C C . PHE A 1 93 ? 1.341 0.493 -13.573 1.00 90.12 93 PHE A C 1
ATOM 738 O O . PHE A 1 93 ? 1.239 -0.178 -12.539 1.00 90.12 93 PHE A O 1
ATOM 745 N N . PRO A 1 94 ? 0.432 1.440 -13.891 1.00 89.62 94 PRO A N 1
ATOM 746 C CA . PRO A 1 94 ? -0.630 1.856 -12.972 1.00 89.62 94 PRO A CA 1
ATOM 747 C C . PRO A 1 94 ? -1.555 0.733 -12.506 1.00 89.62 94 PRO A C 1
ATOM 749 O O . PRO A 1 94 ? -1.964 0.736 -11.354 1.00 89.62 94 PRO A O 1
ATOM 752 N N . SER A 1 95 ? -1.847 -0.260 -13.350 1.00 90.81 95 SER A N 1
ATOM 753 C CA . SER A 1 95 ? -2.690 -1.402 -12.965 1.00 90.81 95 SER A CA 1
ATOM 754 C C . SER A 1 95 ? -2.066 -2.245 -11.849 1.00 90.81 95 SER A C 1
ATOM 756 O O . SER A 1 95 ? -2.757 -2.689 -10.935 1.00 90.81 95 SER A O 1
ATOM 758 N N . VAL A 1 96 ? -0.745 -2.439 -11.895 1.00 92.75 96 VAL A N 1
ATOM 759 C CA . VAL A 1 96 ? 0.002 -3.165 -10.859 1.00 92.75 96 VAL A CA 1
ATOM 760 C C . VAL A 1 96 ? 0.038 -2.349 -9.574 1.00 92.75 96 VAL A C 1
ATOM 762 O O . VAL A 1 96 ? -0.201 -2.899 -8.501 1.00 92.75 96 VAL A O 1
ATOM 765 N N . ARG A 1 97 ? 0.295 -1.041 -9.691 1.00 93.69 97 ARG A N 1
ATOM 766 C CA . ARG A 1 97 ? 0.306 -0.124 -8.547 1.00 93.69 97 ARG A CA 1
ATOM 767 C C . ARG A 1 97 ? -1.050 -0.068 -7.856 1.00 93.69 97 ARG A C 1
ATOM 769 O O . ARG A 1 97 ? -1.109 -0.225 -6.647 1.00 93.69 97 ARG A O 1
ATOM 776 N N . GLN A 1 98 ? -2.133 0.057 -8.622 1.00 94.12 98 GLN A N 1
ATOM 777 C CA . GLN A 1 98 ? -3.495 0.107 -8.096 1.00 94.12 98 GLN A CA 1
ATOM 778 C C . GLN A 1 98 ? -3.834 -1.157 -7.301 1.00 94.12 98 GLN A C 1
ATOM 780 O O . GLN A 1 98 ? -4.285 -1.066 -6.166 1.00 94.12 98 GLN A O 1
ATOM 785 N N . LYS A 1 99 ? -3.528 -2.339 -7.850 1.00 95.19 99 LYS A N 1
ATOM 786 C CA . LYS A 1 99 ? -3.772 -3.612 -7.160 1.00 95.19 99 LYS A CA 1
ATOM 787 C C . LYS A 1 99 ? -2.988 -3.735 -5.848 1.00 95.19 99 LYS A C 1
ATOM 789 O O . LYS A 1 99 ? -3.484 -4.281 -4.863 1.00 95.19 99 LYS A O 1
ATOM 794 N N . LEU A 1 100 ? -1.742 -3.265 -5.834 1.00 95.56 100 LEU A N 1
ATOM 795 C CA . LEU A 1 100 ? -0.898 -3.294 -4.639 1.00 95.56 100 LEU A CA 1
ATOM 796 C C . LEU A 1 100 ? -1.330 -2.253 -3.599 1.00 95.56 100 LEU A C 1
ATOM 798 O O . LEU A 1 100 ? -1.303 -2.551 -2.408 1.00 95.56 100 LEU A O 1
ATOM 802 N N . LEU A 1 101 ? -1.788 -1.082 -4.040 1.00 95.69 101 LEU A N 1
ATOM 803 C CA . LEU A 1 101 ? -2.369 -0.052 -3.185 1.00 95.69 101 LEU A CA 1
ATOM 804 C C . LEU A 1 101 ? -3.665 -0.530 -2.518 1.00 95.69 101 LEU A C 1
ATOM 806 O O . LEU A 1 101 ? -3.827 -0.349 -1.317 1.00 95.69 101 LEU A O 1
ATOM 810 N N . GLU A 1 102 ? -4.553 -1.188 -3.266 1.00 95.62 102 GLU A N 1
ATOM 811 C CA . GLU A 1 102 ? -5.762 -1.824 -2.718 1.00 95.62 102 GLU A CA 1
ATOM 812 C C . GLU A 1 102 ? -5.404 -2.841 -1.633 1.00 95.62 102 GLU A C 1
ATOM 814 O O . GLU A 1 102 ? -5.978 -2.824 -0.547 1.00 95.62 102 GLU A O 1
ATOM 819 N N . THR A 1 103 ? -4.378 -3.660 -1.884 1.00 96.62 103 THR A N 1
ATOM 820 C CA . THR A 1 103 ? -3.888 -4.624 -0.890 1.00 96.62 103 THR A CA 1
ATOM 821 C C . THR A 1 103 ? -3.360 -3.916 0.363 1.00 96.62 103 THR A C 1
ATOM 823 O O . THR A 1 103 ? -3.690 -4.318 1.473 1.00 96.62 103 THR A O 1
ATOM 826 N N . LEU A 1 104 ? -2.556 -2.855 0.220 1.00 96.19 104 LEU A N 1
ATOM 827 C CA . LEU A 1 104 ? -2.078 -2.068 1.366 1.00 96.19 104 LEU A CA 1
ATOM 828 C C . LEU A 1 104 ? -3.244 -1.476 2.161 1.00 96.19 104 LEU A C 1
ATOM 830 O O . LEU A 1 104 ? -3.257 -1.561 3.387 1.00 96.19 104 LEU A O 1
ATOM 834 N N . TYR A 1 105 ? -4.221 -0.899 1.464 1.00 96.25 105 TYR A N 1
ATOM 835 C CA . TYR A 1 105 ? -5.398 -0.293 2.068 1.00 96.25 105 TYR A CA 1
ATOM 836 C C . TYR A 1 105 ? -6.193 -1.293 2.913 1.00 96.25 105 TYR A C 1
ATOM 838 O O . TYR A 1 105 ? -6.492 -1.003 4.068 1.00 96.25 105 TYR A O 1
ATOM 846 N N . GLU A 1 106 ? -6.479 -2.483 2.381 1.00 95.81 106 GLU A N 1
ATOM 847 C CA . GLU A 1 106 ? -7.201 -3.530 3.115 1.00 95.81 106 GLU A CA 1
ATOM 848 C C . GLU A 1 106 ? -6.472 -3.957 4.394 1.00 95.81 106 GLU A C 1
ATOM 850 O O . GLU A 1 106 ? -7.098 -4.209 5.423 1.00 95.81 106 GLU A O 1
ATOM 855 N N . GLU A 1 107 ? -5.145 -4.047 4.348 1.00 95.69 107 GLU A N 1
ATOM 856 C CA . GLU A 1 107 ? -4.340 -4.468 5.495 1.00 95.69 107 GLU A CA 1
ATOM 857 C C . GLU A 1 107 ? -4.266 -3.377 6.567 1.00 95.69 107 GLU A C 1
ATOM 859 O O . GLU A 1 107 ? -4.385 -3.681 7.755 1.00 95.69 107 GLU A O 1
ATOM 864 N N . TYR A 1 108 ? -4.163 -2.106 6.168 1.00 94.50 108 TYR A N 1
ATOM 865 C CA . TYR A 1 108 ? -4.292 -0.984 7.098 1.00 94.50 108 TYR A CA 1
ATOM 866 C C . TYR A 1 108 ? -5.694 -0.880 7.696 1.00 94.50 108 TYR A C 1
ATOM 868 O O . TYR A 1 108 ? -5.823 -0.615 8.889 1.00 94.50 108 TYR A O 1
ATOM 876 N N . LEU A 1 109 ? -6.742 -1.116 6.904 1.00 93.69 109 LEU A N 1
ATOM 877 C CA . LEU A 1 109 ? -8.118 -1.070 7.388 1.00 93.69 109 LEU A CA 1
ATOM 878 C C . LEU A 1 109 ? -8.348 -2.129 8.473 1.00 93.69 109 LEU A C 1
ATOM 880 O O . LEU A 1 109 ? -8.834 -1.798 9.551 1.00 93.69 109 LEU A O 1
ATOM 884 N N . LYS A 1 110 ? -7.909 -3.373 8.234 1.00 92.44 110 LYS A N 1
ATOM 885 C CA . LYS A 1 110 ? -7.951 -4.451 9.240 1.00 92.44 110 LYS A CA 1
ATOM 886 C C . LYS A 1 110 ? -7.167 -4.083 10.496 1.00 92.44 110 LYS A C 1
ATOM 888 O O . LYS A 1 110 ? -7.640 -4.326 11.604 1.00 92.44 110 LYS A O 1
ATOM 893 N N . LEU A 1 111 ? -5.980 -3.493 10.328 1.00 91.69 111 LEU A N 1
ATOM 894 C CA . LEU A 1 111 ? -5.160 -3.043 11.448 1.00 91.69 111 LEU A CA 1
ATOM 895 C C . LEU A 1 111 ? -5.917 -2.010 12.289 1.00 91.69 111 LEU A C 1
ATOM 897 O O . LEU A 1 111 ? -6.046 -2.201 13.493 1.00 91.69 111 LEU A O 1
ATOM 901 N N . TYR A 1 112 ? -6.467 -0.963 11.671 1.00 91.50 112 TYR A N 1
ATOM 902 C CA . TYR A 1 112 ? -7.148 0.123 12.381 1.00 91.50 112 TYR A CA 1
ATOM 903 C C . TYR A 1 112 ? -8.495 -0.276 12.984 1.00 91.50 112 TYR A C 1
ATOM 905 O O . TYR A 1 112 ? -8.817 0.163 14.089 1.00 91.50 112 TYR A O 1
ATOM 913 N N . GLN A 1 113 ? -9.235 -1.178 12.340 1.00 89.94 113 GLN A N 1
ATOM 914 C CA . GLN A 1 113 ? -10.418 -1.801 12.938 1.00 89.94 113 GLN A CA 1
ATOM 915 C C . GLN A 1 113 ? -10.048 -2.610 14.194 1.00 89.94 113 GLN A C 1
ATOM 917 O O . GLN A 1 113 ?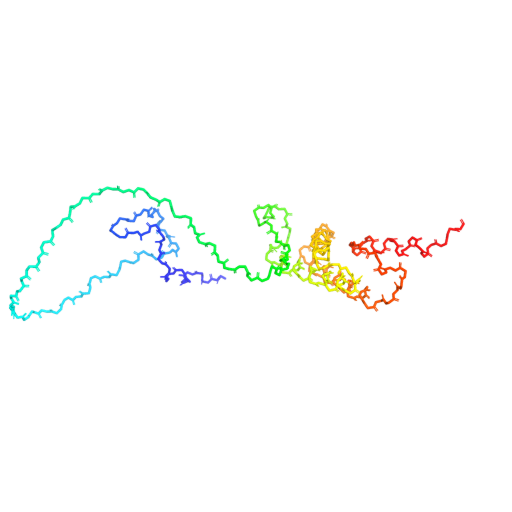 -10.750 -2.546 15.205 1.00 89.94 113 GLN A O 1
ATOM 922 N N . GLY A 1 114 ? -8.898 -3.296 14.185 1.00 86.38 114 GLY A N 1
ATOM 923 C CA . GLY A 1 114 ? -8.351 -3.977 15.363 1.00 86.38 114 GLY A CA 1
ATOM 924 C C . GLY A 1 114 ? -7.973 -3.037 16.518 1.00 86.38 114 GLY A C 1
ATOM 925 O O . GLY A 1 114 ? -8.011 -3.448 17.678 1.00 86.38 114 GLY A O 1
ATOM 926 N N . LEU A 1 115 ? -7.676 -1.763 16.232 1.00 84.31 115 LEU A N 1
ATOM 927 C CA . LEU A 1 115 ? -7.357 -0.739 17.239 1.00 84.31 115 LEU A CA 1
ATOM 928 C C . LEU A 1 115 ? -8.600 -0.070 17.858 1.00 84.31 115 LEU A C 1
ATOM 930 O O . LEU A 1 115 ? -8.462 0.905 18.594 1.00 84.31 115 LEU A O 1
ATOM 934 N N . LYS A 1 116 ? -9.813 -0.583 17.594 1.00 82.50 116 LYS A N 1
ATOM 935 C CA . LYS A 1 116 ? -11.095 -0.017 18.064 1.00 82.50 116 LYS A CA 1
ATOM 936 C C . LYS A 1 116 ? -11.338 1.437 17.616 1.00 82.50 116 LYS A C 1
ATOM 938 O O . LYS A 1 116 ? -12.019 2.187 18.313 1.00 82.50 116 LYS A O 1
ATOM 943 N N . MET A 1 117 ? -10.792 1.844 16.467 1.00 83.94 117 MET A N 1
ATOM 944 C CA . MET A 1 117 ? -11.135 3.130 15.845 1.00 83.94 117 MET A CA 1
ATOM 945 C C . MET A 1 117 ? -12.551 3.090 15.245 1.00 83.94 117 MET A C 1
ATOM 947 O O . MET A 1 117 ? -13.045 2.020 14.888 1.00 83.94 117 MET A O 1
ATOM 951 N N . SER A 1 118 ? -13.192 4.257 15.098 1.00 89.69 118 SER A N 1
ATOM 952 C CA . SER A 1 118 ? -14.414 4.384 14.284 1.00 89.69 118 SER A CA 1
ATOM 953 C C . SER A 1 118 ? -14.128 3.968 12.837 1.00 89.69 118 SER A C 1
ATOM 955 O O . SER A 1 118 ? -13.034 4.228 12.337 1.00 89.69 118 SER A O 1
ATOM 957 N N . ASP A 1 119 ? -15.099 3.365 12.147 1.00 88.25 119 ASP A N 1
ATOM 958 C CA . ASP A 1 119 ? -14.932 2.890 10.764 1.00 88.25 119 ASP A CA 1
ATOM 959 C C . ASP A 1 119 ? -14.567 4.032 9.792 1.00 88.25 119 ASP A C 1
ATOM 961 O O . ASP A 1 119 ? -13.708 3.887 8.919 1.00 88.25 119 ASP A O 1
ATOM 965 N N . GLU A 1 120 ? -15.123 5.227 10.012 1.00 89.88 120 GLU A N 1
ATOM 966 C CA . GLU A 1 120 ? -14.781 6.437 9.252 1.00 89.88 120 GLU A CA 1
ATOM 967 C C . GLU A 1 120 ? -13.324 6.864 9.488 1.00 89.88 120 GLU A C 1
ATOM 969 O O . GLU A 1 120 ? -12.576 7.129 8.547 1.00 89.88 120 GLU A O 1
ATOM 974 N N . GLN A 1 121 ? -12.876 6.861 10.745 1.00 90.25 121 GLN A N 1
ATOM 975 C CA . GLN A 1 121 ? -11.501 7.231 11.088 1.00 90.25 121 GLN A CA 1
ATOM 976 C C . GLN A 1 121 ? -10.497 6.182 10.596 1.00 90.25 121 GLN A C 1
ATOM 978 O O . GLN A 1 121 ? -9.425 6.531 10.100 1.00 90.25 121 GLN A O 1
ATOM 983 N N . ALA A 1 122 ? -10.849 4.900 10.712 1.00 91.31 122 ALA A N 1
ATOM 984 C CA . ALA A 1 122 ? -10.043 3.781 10.250 1.00 91.31 122 ALA A CA 1
ATOM 985 C C . ALA A 1 122 ? -9.876 3.816 8.729 1.00 91.31 122 ALA A C 1
ATOM 987 O O . ALA A 1 122 ? -8.759 3.675 8.230 1.00 91.31 122 ALA A O 1
ATOM 988 N N . SER A 1 123 ? -10.959 4.055 7.987 1.00 91.75 123 SER A N 1
ATOM 989 C CA . SER A 1 123 ? -10.914 4.150 6.528 1.00 91.75 123 SER A CA 1
ATOM 990 C C . SER A 1 123 ? -10.138 5.369 6.038 1.00 91.75 123 SER A C 1
ATOM 992 O O . SER A 1 123 ? -9.342 5.249 5.102 1.00 91.75 123 SER A O 1
ATOM 994 N N . GLU A 1 124 ? -10.297 6.525 6.682 1.00 91.62 124 GLU A N 1
ATOM 995 C CA . GLU A 1 124 ? -9.530 7.721 6.349 1.00 91.62 124 GLU A CA 1
ATOM 996 C C . GLU A 1 124 ? -8.036 7.547 6.645 1.00 91.62 124 GLU A C 1
ATOM 998 O O . GLU A 1 124 ? -7.201 7.874 5.793 1.00 91.62 124 GLU A O 1
ATOM 1003 N N . ALA A 1 125 ? -7.692 6.976 7.802 1.00 91.88 125 ALA A N 1
ATOM 1004 C CA . ALA A 1 125 ? -6.309 6.683 8.154 1.00 91.88 125 ALA A CA 1
ATOM 1005 C C . ALA A 1 125 ? -5.682 5.644 7.224 1.00 91.88 125 ALA A C 1
ATOM 1007 O O . ALA A 1 125 ? -4.593 5.875 6.700 1.00 91.88 125 ALA A O 1
ATOM 1008 N N . ALA A 1 126 ? -6.392 4.552 6.935 1.00 94.12 126 ALA A N 1
ATOM 1009 C CA . ALA A 1 126 ? -5.928 3.525 6.009 1.00 94.12 126 ALA A CA 1
ATOM 1010 C C . ALA A 1 126 ? -5.671 4.099 4.617 1.00 94.12 126 ALA A C 1
ATOM 1012 O O . ALA A 1 126 ? -4.651 3.798 4.002 1.00 94.12 126 ALA A O 1
ATOM 1013 N N . ARG A 1 127 ? -6.559 4.965 4.121 1.00 93.62 127 ARG A N 1
ATOM 1014 C CA . ARG A 1 127 ? -6.411 5.623 2.818 1.00 93.62 127 ARG A CA 1
ATOM 1015 C C . ARG A 1 127 ? -5.162 6.502 2.767 1.00 93.62 127 ARG A C 1
ATOM 1017 O O . ARG A 1 127 ? -4.406 6.411 1.805 1.00 93.62 127 ARG A O 1
ATOM 1024 N N . ARG A 1 128 ? -4.939 7.332 3.788 1.00 93.56 128 ARG A N 1
ATOM 1025 C CA . ARG A 1 128 ? -3.767 8.214 3.873 1.00 93.56 128 ARG A CA 1
ATOM 1026 C C . ARG A 1 128 ? -2.467 7.411 3.914 1.00 93.56 128 ARG A C 1
ATOM 1028 O O . ARG A 1 128 ? -1.564 7.663 3.120 1.00 93.56 128 ARG A O 1
ATOM 1035 N N . ASP A 1 129 ? -2.401 6.428 4.805 1.00 94.81 129 ASP A N 1
ATOM 1036 C CA . ASP A 1 129 ? -1.153 5.725 5.098 1.00 94.81 129 ASP A CA 1
ATOM 1037 C C . ASP A 1 129 ? -0.807 4.717 4.000 1.00 94.81 129 ASP A C 1
ATOM 1039 O O . ASP A 1 129 ? 0.357 4.591 3.633 1.00 94.81 129 ASP A O 1
ATOM 1043 N N . SER A 1 130 ? -1.806 4.062 3.395 1.00 95.62 130 SER A N 1
ATOM 1044 C CA . SER A 1 130 ? -1.585 3.193 2.228 1.00 95.62 130 SER A CA 1
ATOM 1045 C C . SER A 1 130 ? -1.072 3.966 1.013 1.00 95.62 130 SER A C 1
ATOM 1047 O O . SER A 1 130 ? -0.162 3.485 0.339 1.00 95.62 130 SER A O 1
ATOM 1049 N N . LEU A 1 131 ? -1.603 5.167 0.749 1.00 93.81 131 LEU A N 1
ATOM 1050 C CA . LEU A 1 131 ? -1.105 6.044 -0.313 1.00 93.81 131 LEU A CA 1
ATOM 1051 C C . LEU A 1 131 ? 0.342 6.459 -0.056 1.00 93.81 131 LEU A C 1
ATOM 1053 O O . LEU A 1 131 ? 1.177 6.355 -0.953 1.00 93.81 131 LEU A O 1
ATOM 1057 N N . GLN A 1 132 ? 0.644 6.907 1.163 1.00 94.06 132 GLN A N 1
ATOM 1058 C CA . GLN A 1 132 ? 1.993 7.332 1.515 1.00 94.06 132 GLN A CA 1
ATOM 1059 C C . GLN A 1 132 ? 2.992 6.169 1.422 1.00 94.06 132 GLN A C 1
ATOM 1061 O O . GLN A 1 132 ? 4.045 6.312 0.805 1.00 94.06 132 GLN A O 1
ATOM 1066 N N . GLU A 1 133 ? 2.641 4.995 1.952 1.00 95.12 133 GLU A N 1
ATOM 1067 C CA . GLU A 1 133 ? 3.496 3.805 1.921 1.00 95.12 133 GLU A CA 1
ATOM 1068 C C . GLU A 1 133 ? 3.728 3.299 0.485 1.00 95.12 133 GLU A C 1
ATOM 1070 O O . GLU A 1 133 ? 4.839 2.888 0.139 1.00 95.12 133 GLU A O 1
ATOM 1075 N N . GLU A 1 134 ? 2.712 3.358 -0.383 1.00 95.12 134 GLU A N 1
ATOM 1076 C CA . GLU A 1 134 ? 2.860 3.021 -1.803 1.00 95.12 134 GLU A CA 1
ATOM 1077 C C . GLU A 1 134 ? 3.830 3.972 -2.507 1.00 95.12 134 GLU A C 1
ATOM 1079 O O . GLU A 1 134 ? 4.713 3.510 -3.235 1.00 95.12 134 GLU A O 1
ATOM 1084 N N . LEU A 1 135 ? 3.710 5.279 -2.254 1.00 93.44 135 LEU A N 1
ATOM 1085 C CA . LEU A 1 135 ? 4.609 6.292 -2.805 1.00 93.44 135 LEU A CA 1
ATOM 1086 C C . LEU A 1 135 ? 6.040 6.121 -2.293 1.00 93.44 135 LEU A C 1
ATOM 1088 O O . LEU A 1 135 ? 6.991 6.279 -3.059 1.00 93.44 135 LEU A O 1
ATOM 1092 N N . ASP A 1 136 ? 6.217 5.771 -1.024 1.00 93.62 136 ASP A N 1
ATOM 1093 C CA . ASP A 1 136 ? 7.532 5.503 -0.445 1.00 93.62 136 ASP A CA 1
ATOM 1094 C C . ASP A 1 136 ? 8.168 4.264 -1.068 1.00 93.62 136 ASP A C 1
ATOM 1096 O O . ASP A 1 136 ? 9.328 4.305 -1.483 1.00 93.62 136 ASP A O 1
ATOM 1100 N N . CYS A 1 137 ? 7.396 3.186 -1.226 1.00 94.62 137 CYS A N 1
ATOM 1101 C CA . CYS A 1 137 ? 7.848 1.996 -1.938 1.00 94.62 137 CYS A CA 1
ATOM 1102 C C . CYS A 1 137 ? 8.212 2.324 -3.383 1.00 94.62 137 CYS A C 1
ATOM 1104 O O . CYS A 1 137 ? 9.254 1.880 -3.860 1.00 94.62 137 CYS A O 1
ATOM 1106 N N . LEU A 1 138 ? 7.389 3.110 -4.077 1.00 93.25 138 LEU A N 1
ATOM 1107 C CA . LEU A 1 138 ? 7.667 3.523 -5.444 1.00 93.25 138 LEU A CA 1
ATOM 1108 C C . LEU A 1 138 ? 8.965 4.326 -5.523 1.00 93.25 138 LEU A C 1
ATOM 1110 O O . LEU A 1 138 ? 9.788 4.041 -6.376 1.00 93.25 138 LEU A O 1
ATOM 1114 N N . ARG A 1 139 ? 9.192 5.295 -4.634 1.00 93.19 139 ARG A N 1
ATOM 1115 C CA . ARG A 1 139 ? 10.414 6.115 -4.657 1.00 93.19 139 ARG A CA 1
ATOM 1116 C C . ARG A 1 139 ? 11.671 5.327 -4.296 1.00 93.19 139 ARG A C 1
ATOM 1118 O O . ARG A 1 139 ? 12.722 5.569 -4.878 1.00 93.19 139 ARG A O 1
ATOM 1125 N N . ALA A 1 140 ? 11.573 4.403 -3.343 1.00 93.31 140 ALA A N 1
ATOM 1126 C CA . ALA A 1 140 ? 12.721 3.672 -2.808 1.00 93.31 140 ALA A CA 1
ATOM 1127 C C . ALA A 1 140 ? 13.121 2.434 -3.631 1.00 93.31 140 ALA A C 1
ATOM 1129 O O . ALA A 1 140 ? 14.133 1.800 -3.331 1.00 93.31 140 ALA A O 1
ATOM 1130 N N . SER A 1 141 ? 12.327 2.041 -4.627 1.00 95.50 141 SER A N 1
ATOM 1131 C CA . SER A 1 141 ? 12.531 0.798 -5.374 1.00 95.50 141 SER A CA 1
ATOM 1132 C C . SER A 1 141 ? 12.635 1.023 -6.883 1.00 95.50 141 SER A C 1
ATOM 1134 O O . SER A 1 141 ? 12.629 2.144 -7.383 1.00 95.50 141 SER A O 1
ATOM 1136 N N . SER A 1 142 ? 12.794 -0.077 -7.615 1.00 95.00 142 SER A N 1
ATOM 1137 C CA . SER A 1 142 ? 12.805 -0.114 -9.076 1.00 95.00 142 SER A CA 1
ATOM 1138 C C . SER A 1 142 ? 11.619 -0.931 -9.579 1.00 95.00 142 SER A C 1
ATOM 1140 O O . SER A 1 142 ? 11.042 -1.714 -8.827 1.00 95.00 142 SER A O 1
ATOM 1142 N N . GLN A 1 143 ? 11.329 -0.883 -10.880 1.00 93.50 143 GLN A N 1
ATOM 1143 C CA . GLN A 1 143 ? 10.242 -1.665 -11.488 1.00 93.50 143 GLN A CA 1
ATOM 1144 C C . GLN A 1 143 ? 10.275 -3.159 -11.122 1.00 93.50 143 GLN A C 1
ATOM 1146 O O . GLN A 1 143 ? 9.231 -3.765 -10.886 1.00 93.50 143 GLN A O 1
ATOM 1151 N N . LYS A 1 144 ? 11.472 -3.758 -11.047 1.00 94.75 144 LYS A N 1
ATOM 1152 C CA . LYS A 1 144 ? 11.645 -5.183 -10.725 1.00 94.75 144 LYS A CA 1
ATOM 1153 C C . LYS A 1 144 ? 11.487 -5.482 -9.232 1.00 94.75 144 LYS A C 1
ATOM 1155 O O . LYS A 1 144 ? 11.095 -6.588 -8.875 1.00 94.75 144 LYS A O 1
ATOM 1160 N N . THR A 1 145 ? 11.801 -4.522 -8.364 1.00 96.50 145 THR A N 1
ATOM 1161 C CA . THR A 1 145 ? 11.840 -4.716 -6.904 1.00 96.50 145 THR A CA 1
ATOM 1162 C C . THR A 1 145 ? 10.634 -4.124 -6.177 1.00 96.50 145 THR A C 1
ATOM 1164 O O . THR A 1 145 ? 10.354 -4.530 -5.051 1.00 96.50 145 THR A O 1
ATOM 1167 N N . TYR A 1 146 ? 9.870 -3.245 -6.827 1.00 96.38 146 TYR A N 1
ATOM 1168 C CA . TYR A 1 146 ? 8.721 -2.535 -6.264 1.00 96.38 146 TYR A CA 1
ATOM 1169 C C . TYR A 1 146 ? 7.673 -3.467 -5.665 1.00 96.38 146 TYR A C 1
ATOM 1171 O O . TYR A 1 146 ? 7.286 -3.313 -4.509 1.00 96.38 146 TYR A O 1
ATOM 1179 N N . ARG A 1 147 ? 7.263 -4.498 -6.411 1.00 96.69 147 ARG A N 1
ATOM 1180 C CA . ARG A 1 147 ? 6.262 -5.452 -5.923 1.00 96.69 147 ARG A CA 1
ATOM 1181 C C . ARG A 1 147 ? 6.715 -6.136 -4.632 1.00 96.69 147 ARG A C 1
ATOM 1183 O O . ARG A 1 147 ? 5.927 -6.257 -3.700 1.00 96.69 147 ARG A O 1
ATOM 1190 N N . ASN A 1 148 ? 7.979 -6.546 -4.563 1.00 97.25 148 ASN A N 1
ATOM 1191 C CA . ASN A 1 148 ? 8.527 -7.212 -3.383 1.00 97.25 148 ASN A CA 1
ATOM 1192 C C . ASN A 1 148 ? 8.690 -6.241 -2.207 1.00 97.25 148 ASN A C 1
ATOM 1194 O O . ASN A 1 148 ? 8.464 -6.638 -1.063 1.00 97.25 148 ASN A O 1
ATOM 1198 N N . ALA A 1 149 ? 9.015 -4.972 -2.475 1.00 96.94 149 ALA A N 1
ATOM 1199 C CA . ALA A 1 149 ? 9.043 -3.925 -1.460 1.00 96.94 149 ALA A CA 1
ATOM 1200 C C . ALA A 1 149 ? 7.653 -3.736 -0.827 1.00 96.94 149 ALA A C 1
ATOM 1202 O O . ALA A 1 149 ? 7.528 -3.840 0.392 1.00 96.94 149 ALA A O 1
ATOM 1203 N N . VAL A 1 150 ? 6.600 -3.586 -1.641 1.00 97.19 150 VAL A N 1
ATOM 1204 C CA . VAL A 1 150 ? 5.220 -3.445 -1.141 1.00 97.19 150 VAL A CA 1
ATOM 1205 C C . VAL A 1 150 ? 4.763 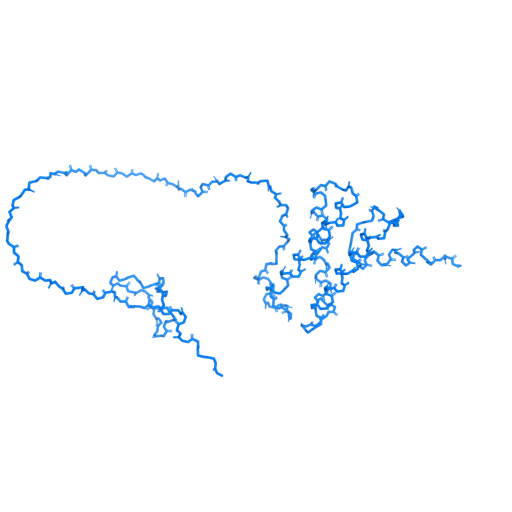-4.688 -0.371 1.00 97.19 150 VAL A C 1
ATOM 1207 O O . VAL A 1 150 ? 4.216 -4.567 0.722 1.00 97.19 150 VAL A O 1
ATOM 1210 N N . ILE A 1 151 ? 5.038 -5.895 -0.880 1.00 96.69 151 ILE A N 1
ATOM 1211 C CA . ILE A 1 151 ? 4.711 -7.145 -0.168 1.00 96.69 151 ILE A CA 1
ATOM 1212 C C . ILE A 1 151 ? 5.406 -7.193 1.200 1.00 96.69 151 ILE A C 1
ATOM 1214 O O . ILE A 1 151 ? 4.789 -7.569 2.195 1.00 96.69 151 ILE A O 1
ATOM 1218 N N . SER A 1 152 ? 6.669 -6.769 1.272 1.00 96.88 152 SER A N 1
ATOM 1219 C CA . SER A 1 152 ? 7.408 -6.715 2.538 1.00 96.88 152 SER A CA 1
ATOM 1220 C C . SER A 1 152 ? 6.753 -5.752 3.533 1.00 96.88 152 SER A C 1
ATOM 1222 O O . SER A 1 152 ? 6.672 -6.064 4.722 1.00 96.88 152 SER A O 1
ATOM 1224 N N . ARG A 1 153 ? 6.223 -4.611 3.063 1.00 96.50 153 ARG A N 1
ATOM 1225 C CA . ARG A 1 153 ? 5.441 -3.685 3.901 1.00 96.50 153 ARG A CA 1
ATOM 1226 C C . ARG A 1 153 ? 4.142 -4.311 4.396 1.00 96.50 153 ARG A C 1
ATOM 1228 O O . ARG A 1 153 ? 3.870 -4.245 5.590 1.00 96.50 153 ARG A O 1
ATOM 1235 N N . VAL A 1 154 ? 3.400 -5.003 3.533 1.00 96.81 154 VAL A N 1
ATOM 1236 C CA . VAL A 1 154 ? 2.182 -5.740 3.920 1.00 96.81 154 VAL A CA 1
ATOM 1237 C C . VAL A 1 154 ? 2.461 -6.748 5.037 1.00 96.81 154 VAL A C 1
ATOM 1239 O O . VAL A 1 154 ? 1.730 -6.802 6.024 1.00 96.81 154 VAL A O 1
ATOM 1242 N N . VAL A 1 155 ? 3.547 -7.518 4.932 1.00 96.00 155 VAL A N 1
ATOM 1243 C CA . VAL A 1 155 ? 3.931 -8.472 5.984 1.00 96.00 155 VAL A CA 1
ATOM 1244 C C . VAL A 1 155 ? 4.220 -7.756 7.307 1.00 96.00 155 VAL A C 1
ATOM 1246 O O . VAL A 1 155 ? 3.775 -8.223 8.356 1.00 96.00 155 VAL A O 1
ATOM 1249 N N . LYS A 1 156 ? 4.908 -6.607 7.280 1.00 93.50 156 LYS A N 1
ATOM 1250 C CA . LYS A 1 156 ? 5.144 -5.793 8.485 1.00 93.50 156 LYS A CA 1
ATOM 1251 C C . LYS A 1 156 ? 3.840 -5.294 9.117 1.00 93.50 156 LYS A C 1
ATOM 1253 O O . LYS A 1 156 ? 3.702 -5.370 10.335 1.00 93.50 156 LYS A O 1
ATOM 1258 N N . ILE A 1 157 ? 2.880 -4.836 8.310 1.00 93.38 157 ILE A N 1
ATOM 1259 C CA . ILE A 1 157 ? 1.557 -4.384 8.777 1.00 93.38 157 ILE A CA 1
ATOM 1260 C C . ILE A 1 157 ? 0.822 -5.532 9.481 1.00 93.38 157 ILE A C 1
ATOM 1262 O O . ILE A 1 157 ? 0.359 -5.372 10.608 1.00 93.38 157 ILE A O 1
ATOM 1266 N N . ARG A 1 158 ? 0.793 -6.723 8.873 1.00 92.38 158 ARG A N 1
ATOM 1267 C CA . ARG A 1 158 ? 0.186 -7.919 9.485 1.00 92.38 158 ARG A CA 1
ATOM 1268 C C . ARG A 1 158 ? 0.851 -8.303 10.797 1.00 92.38 158 ARG A C 1
ATOM 1270 O O . ARG A 1 158 ? 0.167 -8.593 11.774 1.00 92.38 158 ARG A O 1
ATOM 1277 N N . LYS A 1 159 ? 2.185 -8.278 10.830 1.00 90.38 159 LYS A N 1
ATOM 1278 C CA . LYS A 1 159 ? 2.950 -8.571 12.043 1.00 90.38 159 LYS A CA 1
ATOM 1279 C C . LYS A 1 159 ? 2.584 -7.597 13.163 1.00 90.38 159 LYS A C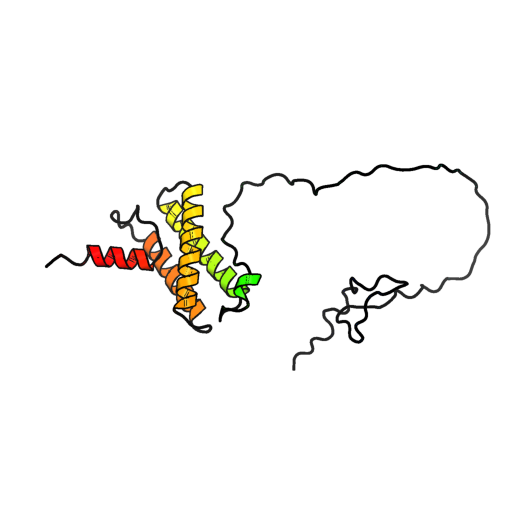 1
ATOM 1281 O O . LYS A 1 159 ? 2.307 -8.035 14.273 1.00 90.38 159 LYS A O 1
ATOM 1286 N N . ARG A 1 160 ? 2.482 -6.302 12.857 1.00 87.38 160 ARG A N 1
ATOM 1287 C CA . ARG A 1 160 ? 2.023 -5.280 13.806 1.00 87.38 160 ARG A CA 1
ATOM 1288 C C . ARG A 1 160 ? 0.609 -5.551 14.322 1.00 87.38 160 ARG A C 1
ATOM 1290 O O . ARG A 1 160 ? 0.388 -5.402 15.513 1.00 87.38 160 ARG A O 1
ATOM 1297 N N . ALA A 1 161 ? -0.318 -5.982 13.467 1.00 85.31 161 ALA A N 1
ATOM 1298 C CA . ALA A 1 161 ? -1.671 -6.338 13.899 1.00 85.31 161 ALA A CA 1
ATOM 1299 C C . ALA A 1 161 ? -1.694 -7.551 14.855 1.00 85.31 161 ALA A C 1
ATOM 1301 O O . ALA A 1 161 ? -2.572 -7.641 15.708 1.00 85.31 161 ALA A O 1
ATOM 1302 N N . SER A 1 162 ? -0.730 -8.472 14.730 1.00 81.50 162 SER A N 1
ATOM 1303 C CA . SER A 1 162 ? -0.590 -9.630 15.628 1.00 81.50 162 SER A CA 1
ATOM 1304 C C . SER A 1 162 ? 0.196 -9.346 16.914 1.00 81.50 162 SER A C 1
ATOM 1306 O O . SER A 1 162 ? 0.012 -10.036 17.915 1.00 81.50 162 SER A O 1
ATOM 1308 N N . GLU A 1 163 ? 1.088 -8.353 16.904 1.00 77.69 163 GLU A N 1
ATOM 1309 C CA . GLU A 1 163 ? 1.868 -7.961 18.076 1.00 77.69 163 GLU A CA 1
ATOM 1310 C C . GLU A 1 163 ? 0.945 -7.224 19.065 1.00 77.69 163 GLU A C 1
ATOM 1312 O O . GLU A 1 163 ? 0.674 -6.038 18.908 1.00 77.69 163 GLU A O 1
ATOM 1317 N N . SER A 1 164 ? 0.486 -7.923 20.113 1.00 57.06 164 SER A N 1
ATOM 1318 C CA . SER A 1 164 ? -0.270 -7.378 21.261 1.00 57.06 164 SER A CA 1
ATOM 1319 C C . SER A 1 164 ? 0.600 -6.467 22.152 1.00 57.06 164 SER A C 1
ATOM 1321 O O . SER A 1 164 ? 0.675 -6.631 23.372 1.00 57.06 164 SER A O 1
ATOM 1323 N N . LEU A 1 165 ? 1.332 -5.531 21.552 1.00 61.44 165 LEU A N 1
ATOM 1324 C CA . LEU A 1 165 ? 2.139 -4.554 22.270 1.00 61.44 165 LEU A CA 1
ATOM 1325 C C . LEU A 1 165 ? 1.235 -3.409 22.710 1.00 61.44 165 LEU A C 1
ATOM 1327 O O . LEU A 1 165 ? 1.093 -2.428 21.982 1.00 61.44 165 LEU A O 1
ATOM 1331 N N . SER A 1 166 ? 0.661 -3.527 23.911 1.00 61.41 166 SER A N 1
ATOM 1332 C CA . SER A 1 166 ? -0.175 -2.514 24.586 1.00 61.41 166 SER A CA 1
ATOM 1333 C C . SER A 1 166 ? 0.339 -1.074 24.421 1.00 61.41 166 SER A C 1
ATOM 1335 O O . SER A 1 166 ? -0.458 -0.161 24.223 1.00 61.41 166 SER A O 1
ATOM 1337 N N . ALA A 1 167 ? 1.663 -0.882 24.402 1.00 64.94 167 ALA A N 1
ATOM 1338 C CA . ALA A 1 167 ? 2.336 0.404 24.207 1.00 64.94 167 ALA A CA 1
ATOM 1339 C C . ALA A 1 167 ? 2.117 1.069 22.829 1.00 64.94 167 ALA A C 1
ATOM 1341 O O . ALA A 1 167 ? 2.314 2.274 22.701 1.00 64.94 167 ALA A O 1
ATOM 1342 N N . PHE A 1 168 ? 1.708 0.317 21.802 1.00 68.94 168 PHE A N 1
ATOM 1343 C CA . PHE A 1 168 ? 1.525 0.821 20.436 1.00 68.94 168 PHE A CA 1
ATOM 1344 C C . PHE A 1 168 ? 0.089 0.665 19.905 1.00 68.94 168 PHE A C 1
ATOM 1346 O O . PHE A 1 168 ? -0.146 0.912 18.721 1.00 68.94 168 PHE A O 1
ATOM 1353 N N . HIS A 1 169 ? -0.880 0.304 20.759 1.00 67.50 169 HIS A N 1
ATOM 1354 C CA . HIS A 1 169 ? -2.289 0.121 20.362 1.00 67.50 169 HIS A CA 1
ATOM 1355 C C . HIS A 1 169 ? -2.971 1.402 19.861 1.00 67.50 169 HIS A C 1
ATOM 1357 O O . HIS A 1 169 ? -3.981 1.319 19.176 1.00 67.50 169 HIS A O 1
ATOM 1363 N N . SER A 1 170 ? -2.454 2.584 20.191 1.00 69.69 170 SER A N 1
ATOM 1364 C CA . SER A 1 170 ? -2.993 3.860 19.705 1.00 69.69 170 SER A CA 1
ATOM 1365 C C . SER A 1 170 ? -2.182 4.460 18.563 1.00 69.69 170 SER A C 1
ATOM 1367 O O . SER A 1 170 ? -2.555 5.503 18.029 1.00 69.69 170 SER A O 1
ATOM 1369 N N . LEU A 1 171 ? -1.047 3.854 18.208 1.00 77.50 171 LEU A N 1
ATOM 1370 C CA . LEU A 1 171 ? -0.189 4.422 17.187 1.00 77.50 171 LEU A CA 1
ATOM 1371 C C . LEU A 1 171 ? -0.845 4.191 15.826 1.00 77.50 171 LEU A C 1
ATOM 1373 O O . LEU A 1 171 ? -1.261 3.076 15.519 1.00 77.50 171 LEU A O 1
ATOM 1377 N N . THR A 1 172 ? -0.909 5.228 15.002 1.00 84.69 172 THR A N 1
ATOM 1378 C CA . THR A 1 172 ? -1.328 5.188 13.594 1.00 84.69 172 THR A CA 1
ATOM 1379 C C . THR A 1 172 ? -0.187 5.714 12.734 1.00 84.69 172 THR A C 1
ATOM 1381 O O . THR A 1 172 ? 0.646 6.464 13.235 1.00 84.69 172 THR A O 1
ATOM 1384 N N . GLY A 1 173 ? -0.134 5.323 11.465 1.00 89.12 173 GLY A N 1
ATOM 1385 C CA . GLY A 1 173 ? 0.896 5.785 10.538 1.00 89.12 173 GLY A CA 1
ATOM 1386 C C . GLY A 1 173 ? 1.554 4.658 9.755 1.00 89.12 173 GLY A C 1
ATOM 1387 O O . GLY A 1 173 ? 1.269 3.463 9.942 1.00 89.12 173 GLY A O 1
ATOM 1388 N N . THR A 1 174 ? 2.459 5.070 8.875 1.00 92.25 174 THR A N 1
ATOM 1389 C CA . THR A 1 174 ? 3.216 4.204 7.972 1.00 92.25 174 THR A CA 1
ATOM 1390 C C . THR A 1 174 ? 4.118 3.235 8.736 1.00 92.25 174 THR A C 1
ATOM 1392 O O . THR A 1 174 ? 4.449 3.417 9.911 1.00 92.25 174 THR A O 1
ATOM 1395 N N . THR A 1 175 ? 4.553 2.167 8.068 1.00 90.94 175 THR A N 1
ATOM 1396 C CA . THR A 1 175 ? 5.486 1.207 8.673 1.00 90.94 175 THR A CA 1
ATOM 1397 C C . THR A 1 175 ? 6.825 1.851 9.031 1.00 90.94 175 THR A C 1
ATOM 1399 O O . THR A 1 175 ? 7.458 1.447 10.001 1.00 90.94 175 THR A O 1
ATOM 1402 N N . THR A 1 176 ? 7.251 2.864 8.276 1.00 90.50 176 THR A N 1
ATOM 1403 C CA . THR A 1 176 ? 8.503 3.585 8.523 1.00 90.50 176 THR A CA 1
ATOM 1404 C C . THR A 1 176 ? 8.417 4.445 9.785 1.00 90.50 176 THR A C 1
ATOM 1406 O O . THR A 1 176 ? 9.318 4.377 10.618 1.00 90.50 176 THR A O 1
ATOM 1409 N N . GLU A 1 177 ? 7.329 5.195 9.974 1.00 90.38 177 GLU A N 1
ATOM 1410 C CA . GLU A 1 177 ? 7.089 5.972 11.203 1.00 90.38 177 GLU A CA 1
ATOM 1411 C C . GLU A 1 177 ? 6.987 5.057 12.428 1.00 90.38 177 GLU A C 1
ATOM 1413 O O . GLU A 1 177 ? 7.563 5.337 13.480 1.00 90.38 177 GLU A O 1
ATOM 1418 N N . PHE A 1 178 ? 6.312 3.915 12.274 1.00 89.38 178 PHE A N 1
ATOM 1419 C CA . PHE A 1 178 ? 6.208 2.909 13.325 1.00 89.38 178 PHE A CA 1
ATOM 1420 C C . PHE A 1 178 ? 7.578 2.344 13.731 1.00 89.38 178 PHE A C 1
ATOM 1422 O O . PHE A 1 178 ? 7.893 2.281 14.920 1.00 89.38 178 PHE A O 1
ATOM 1429 N N . ASP A 1 179 ? 8.409 1.965 12.754 1.00 88.38 179 ASP A N 1
ATOM 1430 C CA . ASP A 1 179 ? 9.752 1.432 12.998 1.00 88.38 179 ASP A CA 1
ATOM 1431 C C . ASP A 1 179 ? 10.648 2.479 13.697 1.00 88.38 179 ASP A C 1
ATOM 1433 O O . ASP A 1 179 ? 11.371 2.134 14.634 1.00 88.38 179 ASP A O 1
ATOM 1437 N N . GLN A 1 180 ? 10.564 3.759 13.307 1.00 89.06 180 GLN A N 1
ATOM 1438 C CA . GLN A 1 180 ? 11.314 4.855 13.942 1.00 89.06 180 GLN A CA 1
ATOM 1439 C C . GLN A 1 180 ? 10.917 5.059 15.409 1.00 89.06 180 GLN A C 1
ATOM 1441 O O . GLN A 1 180 ? 11.781 5.165 16.279 1.00 89.06 180 GLN A O 1
ATOM 1446 N N . LEU A 1 181 ? 9.616 5.071 15.704 1.00 85.06 181 LEU A N 1
ATOM 1447 C CA . LEU A 1 181 ? 9.122 5.236 17.073 1.00 85.06 181 LEU A CA 1
ATOM 1448 C C . LEU A 1 181 ? 9.474 4.039 17.957 1.00 85.06 181 LEU A C 1
ATOM 1450 O O . LEU A 1 181 ? 9.847 4.215 19.118 1.00 85.06 181 LEU A O 1
ATOM 1454 N N . LYS A 1 182 ? 9.412 2.824 17.402 1.00 84.88 182 LYS A N 1
ATOM 1455 C CA . LYS A 1 182 ? 9.839 1.608 18.098 1.00 84.88 182 LYS A CA 1
ATOM 1456 C C . LYS A 1 182 ? 11.325 1.668 18.457 1.00 84.88 182 LYS A C 1
ATOM 1458 O O . LYS A 1 182 ? 11.680 1.332 19.582 1.00 84.88 182 LYS A O 1
ATOM 1463 N N . GLN A 1 183 ? 12.178 2.140 17.544 1.00 85.38 183 GLN A N 1
ATOM 1464 C CA . GLN A 1 183 ? 13.609 2.322 17.809 1.00 85.38 183 GLN A CA 1
ATOM 1465 C C . GLN A 1 183 ? 13.867 3.398 18.873 1.00 85.38 183 GLN A C 1
ATOM 1467 O O . GLN A 1 183 ? 14.631 3.151 19.802 1.00 85.38 183 GLN A O 1
ATOM 1472 N N . ALA A 1 184 ? 13.185 4.545 18.798 1.00 83.50 184 ALA A N 1
ATOM 1473 C CA . ALA A 1 184 ? 13.349 5.639 19.757 1.00 83.50 184 ALA A CA 1
ATOM 1474 C C . ALA A 1 184 ? 12.975 5.252 21.202 1.00 83.50 184 ALA A C 1
ATOM 1476 O O . ALA A 1 184 ? 13.579 5.753 22.147 1.00 83.50 184 ALA A O 1
ATOM 1477 N N . GLN A 1 185 ? 12.004 4.351 21.391 1.00 76.25 185 GLN A N 1
ATOM 1478 C CA . GLN A 1 185 ? 11.661 3.831 22.722 1.00 76.25 185 GLN A CA 1
ATOM 1479 C C . GLN A 1 185 ? 12.623 2.744 23.222 1.00 76.25 185 GLN A C 1
ATOM 1481 O O . GLN A 1 185 ? 12.706 2.507 24.424 1.00 76.25 185 GLN A O 1
ATOM 1486 N N . GLN A 1 186 ? 13.336 2.071 22.317 1.00 73.50 186 GLN A N 1
ATOM 1487 C CA . GLN A 1 186 ? 14.281 1.005 22.655 1.00 73.50 186 GLN A CA 1
ATOM 1488 C C . GLN A 1 186 ? 15.695 1.511 22.933 1.00 73.50 186 GLN A C 1
ATOM 1490 O O . GLN A 1 186 ? 16.474 0.778 23.532 1.00 73.50 186 GLN A O 1
ATOM 1495 N N . THR A 1 187 ? 16.041 2.732 22.526 1.00 68.38 187 THR A N 1
ATOM 1496 C CA . THR A 1 187 ? 17.307 3.363 22.906 1.00 68.38 187 THR A CA 1
ATOM 1497 C C . THR A 1 187 ? 17.167 3.985 24.299 1.00 68.38 187 THR A C 1
ATOM 1499 O O . THR A 1 187 ? 16.564 5.059 24.408 1.00 68.38 187 THR A O 1
ATOM 1502 N N . PRO A 1 188 ? 17.688 3.372 25.383 1.00 55.91 188 PRO A N 1
ATOM 1503 C CA . PRO A 1 188 ? 17.812 4.084 26.644 1.00 55.91 188 PRO A CA 1
ATOM 1504 C C . PRO A 1 188 ? 18.749 5.271 26.411 1.00 55.91 188 PRO A C 1
ATOM 1506 O O . PRO A 1 188 ? 19.838 5.108 25.859 1.00 55.91 188 PRO A O 1
ATOM 1509 N N . LYS A 1 189 ? 18.304 6.475 26.786 1.00 57.84 189 LYS A N 1
ATOM 1510 C CA . LYS A 1 189 ? 19.179 7.649 26.862 1.00 57.84 189 LYS A CA 1
ATOM 1511 C C . LYS A 1 189 ? 20.343 7.283 27.784 1.00 57.84 189 LYS A C 1
ATOM 1513 O O . LYS A 1 189 ? 20.113 7.050 28.969 1.00 57.84 189 LYS A O 1
ATOM 1518 N N . SER A 1 190 ? 21.532 7.151 27.202 1.00 47.75 190 SER A N 1
ATOM 1519 C CA . SER A 1 190 ? 22.776 6.924 27.932 1.00 47.75 190 SER A CA 1
ATOM 1520 C C . SER A 1 190 ? 23.347 8.226 28.466 1.00 47.75 190 SER A C 1
ATOM 1522 O O . SER A 1 190 ? 23.036 9.291 27.884 1.00 47.75 190 SER A O 1
#

Sequence (190 aa):
MFPTLKLFNRINCPDNRPPQSTCFRDNCLFNHSQPEPKPEPKPKPREKGTQKQKQRVPPTATSSQPKAEPSEPLKPQPPRIDISKTMTSSHTFPSVRQKLLETLYEEYLKLYQGLKMSDEQASEAARRDSLQEELDCLRASSQKTYRNAVISRVVKIRKRASESLSAFHSLTGTTTEFDQLKQAQQTPKS

Organism: NCBI:txid56615